Protein AF-A0A3B8W8C4-F1 (afdb_monomer)

Solvent-accessible surface area (backbone atoms only — not comparable to full-atom values): 9264 Å² total; per-residue (Å²): 134,90,84,86,86,85,86,81,68,58,89,47,79,38,74,48,80,47,79,39,60,66,59,77,48,83,46,74,54,40,46,24,24,41,40,31,42,36,38,40,28,38,58,10,40,34,42,37,37,43,88,82,39,47,31,72,34,72,12,53,40,37,37,42,36,23,40,57,19,36,37,38,38,37,41,49,29,36,43,38,28,44,30,37,40,40,40,29,36,57,10,37,38,37,44,27,35,56,60,92,82,49,74,38,49,35,35,42,35,42,29,38,59,10,37,41,37,40,35,43,50,53,76,80,53,20,34,37,40,38,53,51,74,40,97,66,38,45,80,45,77,46,89,62,54,38,77,78,55,87,58,24,30,29,32,88,46,43,84,86,56,70,93,72,20,36,34,35,46,34,38,31,45,53,11,37,43,36,49,39,70,77,85,130

Nearest PDB structures (foldseek):
  4qrk-assembly1_A  TM=5.960E-01  e=3.133E-05  Clostridium sporogenes ATCC 15579
  3b90-assembly1_A  TM=2.389E-01  e=2.163E+00  Dickeya chrysanthemi
  3b4n-assembly2_B  TM=2.633E-01  e=5.522E+00  Dickeya chrysanthemi

Sequence (184 aa):
GKVWKFYLSETKPYSLDLDYGLGNADIDLSGLAVERLKIRTGTADVLLSYSAEPNKVKMDTFFVKVDMGSLQAKHINLANAQVVVAEVGFGNMLLDFSDKTEYPRMVEGSVGAGNLIIRLPSKDVPVLVKLSDSWLCSIDLVRSLKKIGDNTYANAAYSGNQKNAMVFDLDVSMGKITFRERPE

Secondary structure (DSSP, 8-state):
---------TTSEEEEEEEE-SSEEEEE-TT-EEEEEEEEESS-EEEEE--SS--SS-EEEEEEEESSSEEEE-SGGGG-EEEEEEEESSSEEEEE--SSS---SEEEEEESSSEEEEE---TTS-EEEEEEE-TT-EEE--TTSEEEETTEEE-TT--S-GGGSEEEEEEESSSEEEEE----

Radius of gyration: 16.22 Å; Cα contacts (8 Å, |Δi|>4): 526; chains: 1; bounding box: 50×32×46 Å

pLDDT: mean 93.91, std 7.28, range [50.12, 98.81]

Foldseek 3Di:
DDDDDDDDDLPDEDADAEEAEAEEEEAECASHAYQHAAYEYEAYAYEYEHDDHARPYQHAEAEYEYAAHEYEYECCQSPNYQEYEYEYHAHEYEDEVADDDHAHLEYEEEHEAHEYEYEDYPLLAKAKEAEDEDPQEAEADDPQFDDPDDSMTIGPNHPPDSSRHYYYYYYYYNYYYHYHYPDD

Structure (mmCIF, N/CA/C/O backbone):
data_AF-A0A3B8W8C4-F1
#
_entry.id   AF-A0A3B8W8C4-F1
#
loop_
_atom_site.group_PDB
_atom_site.id
_atom_site.type_symbol
_atom_site.label_atom_id
_atom_site.label_alt_id
_atom_site.label_comp_id
_atom_site.label_asym_id
_atom_site.label_entity_id
_atom_site.label_seq_id
_atom_site.pdbx_PDB_ins_code
_atom_site.Cartn_x
_atom_site.Cartn_y
_atom_site.Cartn_z
_atom_site.occupancy
_atom_site.B_iso_or_equiv
_atom_site.auth_seq_id
_atom_site.auth_comp_id
_atom_site.auth_asym_id
_atom_site.auth_atom_id
_atom_site.pdbx_PDB_model_num
ATOM 1 N N . GLY A 1 1 ? 27.691 1.957 -7.311 1.00 64.75 1 GLY A N 1
ATOM 2 C CA . GLY A 1 1 ? 26.920 0.904 -8.009 1.00 64.75 1 GLY A CA 1
ATOM 3 C C . GLY A 1 1 ? 26.606 1.351 -9.424 1.00 64.75 1 GLY A C 1
ATOM 4 O O . GLY A 1 1 ? 26.681 2.545 -9.687 1.00 64.75 1 GLY A O 1
ATOM 5 N N . LYS A 1 2 ? 26.290 0.421 -10.333 1.00 79.56 2 LYS A N 1
ATOM 6 C CA . LYS A 1 2 ? 25.782 0.760 -11.674 1.00 79.56 2 LYS A CA 1
ATOM 7 C C . LYS A 1 2 ? 24.312 1.169 -11.559 1.00 79.56 2 LYS A C 1
ATOM 9 O O . LYS A 1 2 ? 23.559 0.487 -10.872 1.00 79.56 2 LYS A O 1
ATOM 14 N N . VAL A 1 3 ? 23.929 2.260 -12.214 1.00 86.62 3 VAL A N 1
ATOM 15 C CA . VAL A 1 3 ? 22.541 2.740 -12.269 1.00 86.62 3 VAL A CA 1
ATOM 16 C C . VAL A 1 3 ? 21.983 2.414 -13.646 1.00 86.62 3 VAL A C 1
ATOM 18 O O . VAL A 1 3 ? 22.608 2.740 -14.654 1.00 86.62 3 VAL A O 1
ATOM 21 N N . TRP A 1 4 ? 20.814 1.785 -13.677 1.00 87.44 4 TRP A N 1
ATOM 22 C CA . TRP A 1 4 ? 20.076 1.495 -14.901 1.00 87.44 4 TRP A CA 1
ATOM 23 C C . TRP A 1 4 ? 18.843 2.390 -14.954 1.00 87.44 4 TRP A C 1
ATOM 25 O O . TRP A 1 4 ? 18.155 2.541 -13.948 1.00 87.44 4 TRP A O 1
ATOM 35 N N . LYS A 1 5 ? 18.583 2.995 -16.114 1.00 91.88 5 LYS A N 1
ATOM 36 C CA . LYS A 1 5 ? 17.408 3.839 -16.349 1.00 91.88 5 LYS A CA 1
ATOM 37 C C . LYS A 1 5 ? 16.596 3.245 -17.489 1.00 91.88 5 LYS A C 1
ATOM 39 O O . LYS A 1 5 ? 17.150 2.976 -18.553 1.00 91.88 5 LYS A O 1
ATOM 44 N N . PHE A 1 6 ? 15.304 3.067 -17.258 1.00 91.12 6 PHE A N 1
ATOM 45 C CA . PHE A 1 6 ? 14.350 2.569 -18.241 1.00 91.12 6 PHE A CA 1
ATOM 46 C C . PHE A 1 6 ? 13.235 3.598 -18.400 1.00 91.12 6 PHE A C 1
ATOM 48 O O . PHE A 1 6 ? 12.808 4.193 -17.415 1.00 91.12 6 PHE A O 1
ATOM 55 N N . TYR A 1 7 ? 12.778 3.801 -19.634 1.00 92.56 7 TYR A N 1
ATOM 56 C CA . TYR A 1 7 ? 11.698 4.728 -19.961 1.00 92.56 7 TYR A CA 1
ATOM 57 C C . TYR A 1 7 ? 10.627 3.978 -20.742 1.00 92.56 7 TYR A C 1
ATOM 59 O O . TYR A 1 7 ? 10.940 3.238 -21.678 1.00 92.56 7 TYR A O 1
ATOM 67 N N . LEU A 1 8 ? 9.371 4.165 -20.348 1.00 92.44 8 LEU A N 1
ATOM 68 C CA . LEU A 1 8 ? 8.212 3.589 -21.018 1.00 92.44 8 LEU A CA 1
ATOM 69 C C . LEU A 1 8 ? 7.509 4.671 -21.835 1.00 92.44 8 LEU A C 1
ATOM 71 O O . LEU A 1 8 ? 7.511 5.844 -21.477 1.00 92.44 8 LEU A O 1
ATOM 75 N N . SER A 1 9 ? 6.918 4.273 -22.957 1.00 91.00 9 SER A N 1
ATOM 76 C CA . SER A 1 9 ? 6.141 5.188 -23.790 1.00 91.00 9 SER A CA 1
ATOM 77 C C . SER A 1 9 ? 4.775 5.455 -23.162 1.00 91.00 9 SER A C 1
ATOM 79 O O . SER A 1 9 ? 4.077 4.511 -22.811 1.00 91.00 9 SER A O 1
ATOM 81 N N . GLU A 1 10 ? 4.350 6.714 -23.105 1.00 88.81 10 GLU A N 1
ATOM 82 C CA . GLU A 1 10 ? 3.048 7.117 -22.552 1.00 88.81 10 GLU A CA 1
ATOM 83 C C . GLU A 1 10 ? 1.837 6.782 -23.442 1.00 88.81 10 GLU A C 1
ATOM 85 O O . GLU A 1 10 ? 0.695 6.976 -23.035 1.00 88.81 10 GLU A O 1
ATOM 90 N N . THR A 1 11 ? 2.057 6.311 -24.673 1.00 86.56 11 THR A N 1
ATOM 91 C CA . THR A 1 11 ? 0.988 6.118 -25.670 1.00 86.56 11 THR A CA 1
ATOM 92 C C . THR A 1 11 ?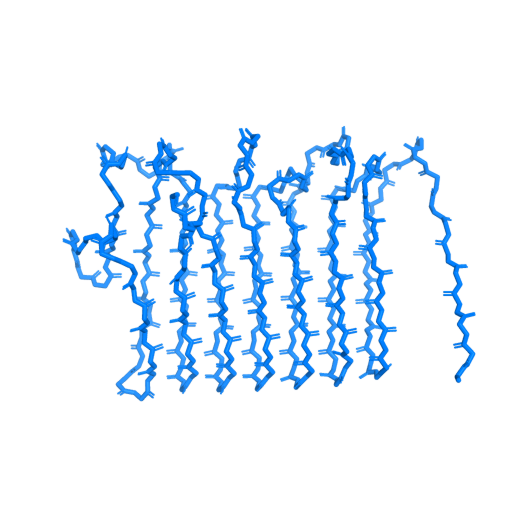 0.450 4.691 -25.730 1.00 86.56 11 THR A C 1
ATOM 94 O O . THR A 1 11 ? -0.414 4.397 -26.557 1.00 86.56 11 THR A O 1
ATOM 97 N N . LYS A 1 12 ? 0.958 3.788 -24.884 1.00 92.62 12 LYS A N 1
ATOM 98 C CA . LYS A 1 12 ? 0.570 2.374 -24.869 1.00 92.62 12 LYS A CA 1
ATOM 99 C C . LYS A 1 12 ? 0.108 1.941 -23.479 1.00 92.62 12 LYS A C 1
ATOM 101 O O . LYS A 1 12 ? 0.719 2.365 -22.500 1.00 92.62 12 LYS A O 1
ATOM 106 N N . PRO A 1 13 ? -0.919 1.078 -23.391 1.00 95.25 13 PRO A N 1
ATOM 107 C CA . PRO A 1 13 ? -1.288 0.447 -22.137 1.00 95.25 13 PRO A CA 1
ATOM 108 C C . PRO A 1 13 ? -0.262 -0.623 -21.730 1.00 95.25 13 PRO A C 1
ATOM 110 O O . PRO A 1 13 ? 0.293 -1.321 -22.584 1.00 95.25 13 PRO A O 1
ATOM 113 N N . TYR A 1 14 ? -0.041 -0.783 -20.424 1.00 97.44 14 TYR A N 1
ATOM 114 C CA . TYR A 1 14 ? 0.878 -1.764 -19.850 1.00 97.44 14 TYR A CA 1
ATOM 115 C C . TYR A 1 14 ? 0.217 -2.646 -18.793 1.00 97.44 14 TYR A C 1
ATOM 117 O O . TYR A 1 14 ? -0.587 -2.202 -17.975 1.00 97.44 14 TYR A O 1
ATOM 125 N N . SER A 1 15 ? 0.662 -3.899 -18.755 1.00 98.06 15 SER A N 1
ATOM 126 C CA . SER A 1 15 ? 0.626 -4.745 -17.563 1.00 98.06 15 SER A CA 1
ATOM 127 C C . SER A 1 15 ? 2.066 -4.954 -17.110 1.00 98.06 15 SER A C 1
ATOM 129 O O . SER A 1 15 ? 2.848 -5.557 -17.844 1.00 98.06 15 SER A O 1
ATOM 131 N N . LEU A 1 16 ? 2.429 -4.411 -15.951 1.00 98.06 16 LEU A N 1
ATOM 132 C CA . LEU A 1 16 ? 3.802 -4.422 -15.446 1.00 98.06 16 LEU A CA 1
ATOM 133 C C . LEU A 1 16 ? 3.964 -5.494 -14.367 1.00 98.06 16 LEU A C 1
ATOM 135 O O . LEU A 1 16 ? 3.166 -5.544 -13.433 1.00 98.06 16 LEU A O 1
ATOM 139 N N . ASP A 1 17 ? 5.011 -6.310 -14.486 1.00 98.19 17 ASP A N 1
ATOM 140 C CA . ASP A 1 17 ? 5.445 -7.269 -13.465 1.00 98.19 17 ASP A CA 1
ATOM 141 C C . ASP A 1 17 ? 6.938 -7.039 -13.182 1.00 98.19 17 ASP A C 1
ATOM 143 O O . ASP A 1 17 ? 7.776 -7.219 -14.068 1.00 98.19 17 ASP A O 1
ATOM 147 N N . LEU A 1 18 ? 7.249 -6.530 -11.988 1.00 97.25 18 LEU A N 1
ATOM 148 C CA . LEU A 1 18 ? 8.567 -6.033 -11.597 1.00 97.25 18 LEU A CA 1
ATOM 149 C C . LEU A 1 18 ? 9.051 -6.750 -10.330 1.00 97.25 18 LEU A C 1
ATOM 151 O O . LEU A 1 18 ? 8.446 -6.625 -9.265 1.00 97.25 18 LEU A O 1
ATOM 155 N N . ASP A 1 19 ? 10.182 -7.445 -10.427 1.00 97.25 19 ASP A N 1
ATOM 156 C CA . ASP A 1 19 ? 10.781 -8.172 -9.306 1.00 97.25 19 ASP A CA 1
ATOM 157 C C . ASP A 1 19 ? 12.146 -7.575 -8.928 1.00 97.25 19 ASP A C 1
ATOM 159 O O . ASP A 1 19 ? 13.097 -7.578 -9.714 1.00 97.25 19 ASP A O 1
ATOM 163 N N . TYR A 1 20 ? 12.254 -7.082 -7.692 1.00 95.19 20 TYR A N 1
ATOM 164 C CA . TYR A 1 20 ? 13.458 -6.458 -7.143 1.00 95.19 20 TYR A CA 1
ATOM 165 C C . TYR A 1 20 ? 14.042 -7.314 -6.017 1.00 95.19 20 TYR A C 1
ATOM 167 O O . TYR A 1 20 ? 13.617 -7.252 -4.867 1.00 95.19 20 TYR A O 1
ATOM 175 N N . GLY A 1 21 ? 15.049 -8.127 -6.341 1.00 93.31 21 GLY A N 1
ATOM 176 C CA . GLY A 1 21 ? 15.681 -9.010 -5.356 1.00 93.31 21 GLY A CA 1
ATOM 177 C C . GLY A 1 21 ? 16.493 -8.259 -4.295 1.00 93.31 21 GLY A C 1
ATOM 178 O O . GLY A 1 21 ? 16.316 -8.503 -3.106 1.00 93.31 21 GLY A O 1
ATOM 179 N N . LEU A 1 22 ? 17.374 -7.351 -4.729 1.00 93.62 22 LEU A N 1
ATOM 180 C CA . LEU A 1 22 ? 18.294 -6.587 -3.880 1.00 93.62 22 LEU A CA 1
ATOM 181 C C . LEU A 1 22 ? 18.618 -5.222 -4.503 1.00 93.62 22 LEU A C 1
ATOM 183 O O . LEU A 1 22 ? 18.592 -5.072 -5.725 1.00 93.62 22 LEU A O 1
ATOM 187 N N . GLY A 1 23 ? 18.999 -4.253 -3.670 1.00 93.00 23 GLY A N 1
ATOM 188 C CA . GLY A 1 23 ? 19.409 -2.916 -4.107 1.00 93.00 23 GLY A CA 1
ATOM 189 C C . GLY A 1 23 ? 18.330 -1.860 -3.887 1.00 93.00 23 GLY A C 1
ATOM 190 O O . GLY A 1 23 ? 17.554 -1.961 -2.946 1.00 93.00 23 GLY A O 1
ATOM 191 N N . ASN A 1 24 ? 18.321 -0.833 -4.739 1.00 95.62 24 ASN A N 1
ATOM 192 C CA . ASN A 1 24 ? 17.386 0.287 -4.653 1.00 95.62 24 ASN A CA 1
ATOM 193 C C . ASN A 1 24 ? 16.692 0.489 -6.001 1.00 95.62 24 ASN A C 1
ATOM 195 O O . ASN A 1 24 ? 17.353 0.399 -7.041 1.00 95.62 24 ASN A O 1
ATOM 199 N N . ALA A 1 25 ? 15.401 0.807 -5.982 1.00 96.38 25 ALA A N 1
ATOM 200 C CA . ALA A 1 25 ? 14.639 1.185 -7.166 1.00 96.38 25 ALA A CA 1
ATOM 201 C C . ALA A 1 25 ? 13.803 2.438 -6.894 1.00 96.38 25 ALA A C 1
ATOM 203 O O . ALA A 1 25 ? 13.160 2.541 -5.853 1.00 96.38 25 ALA A O 1
ATOM 204 N N . ASP A 1 26 ? 13.809 3.362 -7.851 1.00 96.88 26 ASP A N 1
ATOM 205 C CA . ASP A 1 26 ? 12.923 4.523 -7.886 1.00 96.88 26 ASP A CA 1
ATOM 206 C C . ASP A 1 26 ? 12.073 4.415 -9.154 1.00 96.88 26 ASP A C 1
ATOM 208 O O . ASP A 1 26 ? 12.610 4.294 -10.261 1.00 96.88 26 ASP A O 1
ATOM 212 N N . ILE A 1 27 ? 10.760 4.342 -8.971 1.00 96.75 27 ILE A N 1
ATOM 213 C CA . ILE A 1 27 ? 9.776 4.061 -10.008 1.00 96.75 27 ILE A CA 1
ATOM 214 C C . ILE A 1 27 ? 8.773 5.208 -10.010 1.00 96.75 27 ILE A C 1
ATOM 216 O O . ILE A 1 27 ? 8.034 5.408 -9.045 1.00 96.75 27 ILE A O 1
ATOM 220 N N . ASP A 1 28 ? 8.712 5.919 -11.128 1.00 96.25 28 ASP A N 1
ATOM 221 C CA . ASP A 1 28 ? 7.684 6.915 -11.398 1.00 96.25 28 ASP A CA 1
ATOM 222 C C . ASP A 1 28 ? 6.812 6.424 -12.555 1.00 96.25 28 ASP A C 1
ATOM 224 O O . ASP A 1 28 ? 7.309 6.188 -13.659 1.00 96.25 28 ASP A O 1
ATOM 228 N N . LEU A 1 29 ? 5.523 6.216 -12.282 1.00 96.06 29 LEU A N 1
ATOM 229 C CA . LEU A 1 29 ? 4.542 5.760 -13.275 1.00 96.06 29 LEU A CA 1
ATOM 230 C C . LEU A 1 29 ? 3.611 6.887 -13.745 1.00 96.06 29 LEU A C 1
ATOM 232 O O . LEU A 1 29 ? 2.596 6.613 -14.391 1.00 96.06 29 LEU A O 1
ATOM 236 N N . SER A 1 30 ? 3.942 8.142 -13.431 1.00 93.94 30 SER A N 1
ATOM 237 C CA . SER A 1 30 ? 3.148 9.308 -13.821 1.00 93.94 30 SER A CA 1
ATOM 238 C C . SER A 1 30 ? 2.872 9.347 -15.315 1.00 93.94 30 SER A C 1
ATOM 240 O O . SER A 1 30 ? 3.769 9.132 -16.129 1.00 93.94 30 SER A O 1
ATOM 242 N N . GLY A 1 31 ? 1.622 9.633 -15.680 1.00 93.88 31 GLY A N 1
ATOM 243 C CA . GLY A 1 31 ? 1.222 9.819 -17.076 1.00 93.88 31 GLY A CA 1
ATOM 244 C C . GLY A 1 31 ? 1.323 8.562 -17.950 1.00 93.88 31 GLY A C 1
ATOM 245 O O . GLY A 1 31 ? 1.073 8.634 -19.156 1.00 93.88 31 GLY A O 1
ATOM 246 N N . LEU A 1 32 ? 1.659 7.398 -17.390 1.00 96.56 32 LEU A N 1
ATOM 247 C CA . LEU A 1 32 ? 1.574 6.128 -18.106 1.00 96.56 32 LEU A CA 1
ATOM 248 C C . LEU A 1 32 ? 0.129 5.624 -18.129 1.00 96.56 32 LEU A C 1
ATOM 250 O O . LEU A 1 32 ? -0.710 6.061 -17.349 1.00 96.56 32 LEU A O 1
ATOM 254 N N . ALA A 1 33 ? -0.159 4.690 -19.034 1.00 96.62 33 ALA A N 1
ATOM 255 C CA . ALA A 1 33 ? -1.398 3.925 -19.041 1.00 96.62 33 ALA A CA 1
ATOM 256 C C . ALA A 1 33 ? -1.110 2.516 -18.501 1.00 96.62 33 ALA A C 1
ATOM 258 O O . ALA A 1 33 ? -0.727 1.625 -19.248 1.00 96.62 33 ALA A O 1
ATOM 259 N N . VAL A 1 34 ? -1.231 2.296 -17.197 1.00 97.69 34 VAL A N 1
ATOM 260 C CA . VAL A 1 34 ? -0.985 0.999 -16.552 1.00 97.69 34 VAL A CA 1
ATOM 261 C C . VAL A 1 34 ? -2.316 0.377 -16.140 1.00 97.69 34 VAL A C 1
ATOM 263 O O . VAL A 1 34 ? -3.018 0.883 -15.273 1.00 97.69 34 VAL A O 1
ATOM 266 N N . GLU A 1 35 ? -2.666 -0.748 -16.750 1.00 97.75 35 GLU A N 1
ATOM 267 C CA . GLU A 1 35 ? -3.916 -1.466 -16.475 1.00 97.75 35 GLU A CA 1
ATOM 268 C C . GLU A 1 35 ? -3.768 -2.443 -15.304 1.00 97.75 35 GLU A C 1
ATOM 270 O O . GLU A 1 35 ? -4.731 -2.708 -14.587 1.00 97.75 35 GLU A O 1
ATOM 275 N N . ARG A 1 36 ? -2.560 -2.982 -15.098 1.00 98.38 36 ARG A N 1
ATOM 276 C CA . ARG A 1 36 ? -2.204 -3.866 -13.979 1.00 98.38 36 ARG A CA 1
ATOM 277 C C . ARG A 1 36 ? -0.760 -3.629 -13.564 1.00 98.38 36 ARG A C 1
ATOM 279 O O . ARG A 1 36 ? 0.118 -3.540 -14.425 1.00 98.38 36 ARG A O 1
ATOM 286 N N . LEU A 1 37 ? -0.515 -3.591 -12.261 1.00 98.62 37 LEU A N 1
ATOM 287 C CA . LEU A 1 37 ? 0.821 -3.455 -11.694 1.00 98.62 37 LEU A CA 1
ATOM 288 C C . LEU A 1 37 ? 1.078 -4.566 -10.684 1.00 98.62 37 LEU A C 1
ATOM 290 O O . LEU A 1 37 ? 0.265 -4.795 -9.791 1.00 98.62 37 LEU A O 1
ATOM 294 N N . LYS A 1 38 ? 2.236 -5.209 -10.801 1.00 98.75 38 LYS A N 1
ATOM 295 C CA . LYS A 1 38 ? 2.757 -6.143 -9.816 1.00 98.75 38 LYS A CA 1
ATOM 296 C C . LYS A 1 38 ? 4.199 -5.800 -9.484 1.00 98.75 38 LYS A C 1
ATOM 298 O O . LYS A 1 38 ? 5.040 -5.754 -10.376 1.00 98.75 38 LYS A O 1
ATOM 303 N N . ILE A 1 39 ? 4.479 -5.567 -8.206 1.00 98.50 39 ILE A N 1
ATOM 304 C CA . ILE A 1 39 ? 5.840 -5.370 -7.705 1.00 98.50 39 ILE A CA 1
ATOM 305 C C . ILE A 1 39 ? 6.096 -6.339 -6.560 1.00 98.50 39 ILE A C 1
ATOM 307 O O . ILE A 1 39 ? 5.324 -6.388 -5.601 1.00 98.50 39 ILE A O 1
ATOM 311 N N . ARG A 1 40 ? 7.200 -7.082 -6.625 1.00 98.44 40 ARG A N 1
ATOM 312 C CA . ARG A 1 40 ? 7.702 -7.862 -5.489 1.00 98.44 40 ARG A CA 1
ATOM 313 C C . ARG A 1 40 ? 9.112 -7.412 -5.153 1.00 98.44 40 ARG A C 1
ATOM 315 O O . ARG A 1 40 ? 9.949 -7.251 -6.040 1.00 98.44 40 ARG A O 1
ATOM 322 N N . THR A 1 41 ? 9.382 -7.235 -3.869 1.00 97.12 41 THR A N 1
ATOM 323 C CA . THR A 1 41 ? 10.733 -6.994 -3.365 1.00 97.12 41 THR A CA 1
ATOM 324 C C . THR A 1 41 ? 11.143 -8.063 -2.358 1.00 97.12 41 THR A C 1
ATOM 326 O O . THR A 1 41 ? 10.382 -8.409 -1.453 1.00 97.12 41 THR A O 1
ATOM 329 N N . GLY A 1 42 ? 12.364 -8.574 -2.539 1.00 95.31 42 GLY A N 1
ATOM 330 C CA . GLY A 1 42 ? 13.045 -9.435 -1.579 1.00 95.31 42 GLY A CA 1
ATOM 331 C C . GLY A 1 42 ? 13.630 -8.596 -0.446 1.00 95.31 42 GLY A C 1
ATOM 332 O O . GLY A 1 42 ? 12.955 -8.288 0.536 1.00 95.31 42 GLY A O 1
ATOM 333 N N . THR A 1 43 ? 14.894 -8.199 -0.594 1.00 96.69 43 THR A N 1
ATOM 334 C CA . THR A 1 43 ? 15.626 -7.332 0.348 1.00 96.69 43 THR A CA 1
ATOM 335 C C . THR A 1 43 ? 15.837 -5.914 -0.184 1.00 96.69 43 THR A C 1
ATOM 337 O O . THR A 1 43 ? 16.545 -5.129 0.441 1.00 96.69 43 THR A O 1
ATOM 340 N N . ALA A 1 44 ? 15.262 -5.581 -1.343 1.00 97.00 44 ALA A N 1
ATOM 341 C CA . ALA A 1 44 ? 15.438 -4.282 -1.976 1.00 97.00 44 ALA A CA 1
ATOM 342 C C . ALA A 1 44 ? 14.594 -3.184 -1.313 1.00 97.00 44 ALA A C 1
ATOM 344 O O . ALA A 1 44 ? 13.506 -3.442 -0.791 1.00 97.00 44 ALA A O 1
ATOM 345 N N . ASP A 1 45 ? 15.077 -1.950 -1.433 1.00 97.81 45 ASP A N 1
ATOM 346 C CA . ASP A 1 45 ? 14.346 -0.737 -1.085 1.00 97.81 45 ASP A CA 1
ATOM 347 C C . ASP A 1 45 ? 13.733 -0.129 -2.352 1.00 97.81 45 ASP A C 1
ATOM 349 O O . ASP A 1 45 ? 14.435 0.296 -3.273 1.00 97.81 45 ASP A O 1
ATOM 353 N N . VAL A 1 46 ? 12.405 -0.119 -2.422 1.00 98.31 46 VAL A N 1
ATOM 354 C CA . VAL A 1 46 ? 11.646 0.355 -3.583 1.00 98.31 46 VAL A CA 1
ATOM 355 C C . VAL A 1 46 ? 10.856 1.599 -3.205 1.00 98.31 46 VAL A C 1
ATOM 357 O O . VAL A 1 46 ? 10.024 1.576 -2.299 1.00 98.31 46 VAL A O 1
ATOM 360 N N . LEU A 1 47 ? 11.077 2.684 -3.939 1.00 98.19 47 LEU A N 1
ATOM 361 C CA . LEU A 1 47 ? 10.213 3.853 -3.953 1.00 98.19 47 LEU A CA 1
ATOM 362 C C . LEU A 1 47 ? 9.387 3.820 -5.238 1.00 98.19 47 LEU A C 1
ATOM 364 O O . LEU A 1 47 ? 9.933 3.885 -6.332 1.00 98.19 47 LEU A O 1
ATOM 368 N N . LEU A 1 48 ? 8.072 3.720 -5.098 1.00 97.75 48 LEU A N 1
ATOM 369 C CA . LEU A 1 48 ? 7.111 3.900 -6.176 1.00 97.75 48 LEU A CA 1
ATOM 370 C C . LEU A 1 48 ? 6.336 5.191 -5.923 1.00 97.75 48 LEU A C 1
ATOM 372 O O . LEU A 1 48 ? 5.855 5.426 -4.812 1.00 97.75 48 LEU A O 1
ATOM 376 N N . SER A 1 49 ? 6.182 6.021 -6.946 1.00 95.62 49 SER A N 1
ATOM 377 C CA . SER A 1 49 ? 5.414 7.256 -6.844 1.00 95.62 49 SER A CA 1
ATOM 378 C C . SER A 1 49 ? 4.718 7.640 -8.148 1.00 95.62 49 SER A C 1
ATOM 380 O O . SER A 1 49 ? 5.003 7.097 -9.215 1.00 95.62 49 SER A O 1
ATOM 382 N N . TYR A 1 50 ? 3.792 8.586 -8.019 1.00 92.44 50 TYR A N 1
ATOM 383 C CA . TYR A 1 50 ? 3.233 9.376 -9.108 1.00 92.44 50 TYR A CA 1
ATOM 384 C C . TYR A 1 50 ? 3.558 10.840 -8.789 1.00 92.44 50 TYR A C 1
ATOM 386 O O . TYR A 1 50 ? 2.971 11.421 -7.877 1.00 92.44 50 TYR A O 1
ATOM 394 N N . SER A 1 51 ? 4.572 11.395 -9.450 1.00 85.06 51 SER A N 1
ATOM 395 C CA . SER A 1 51 ? 5.144 12.713 -9.164 1.00 85.06 51 SER A CA 1
ATOM 396 C C . SER A 1 51 ? 4.369 13.893 -9.761 1.00 85.06 51 SER A C 1
ATOM 398 O O . SER A 1 51 ? 4.441 14.991 -9.207 1.00 85.06 51 SER A O 1
ATOM 400 N N . ALA A 1 52 ? 3.639 13.696 -10.866 1.00 81.19 52 ALA A N 1
ATOM 401 C CA . ALA A 1 52 ? 3.024 14.801 -11.611 1.00 81.19 52 ALA A CA 1
ATOM 402 C C . ALA A 1 52 ? 1.612 14.503 -12.130 1.00 81.19 52 ALA A C 1
ATOM 404 O O . ALA A 1 52 ? 0.681 15.260 -11.857 1.00 81.19 52 ALA A O 1
ATOM 405 N N . GLU A 1 53 ? 1.445 13.410 -12.875 1.00 90.62 53 GLU A N 1
ATOM 406 C CA . GLU A 1 53 ? 0.204 13.089 -13.587 1.00 90.62 53 GLU A CA 1
ATOM 407 C C . GLU A 1 53 ? -0.375 11.745 -13.133 1.00 90.62 53 GLU A C 1
ATOM 409 O O . GLU A 1 53 ? 0.386 10.805 -12.884 1.00 90.62 53 GLU A O 1
ATOM 414 N N . PRO A 1 54 ? -1.711 11.607 -13.057 1.00 93.38 54 PRO A N 1
ATOM 415 C CA . PRO A 1 54 ? -2.333 10.327 -12.764 1.00 93.38 54 PRO A CA 1
ATOM 416 C C . PRO A 1 54 ? -2.095 9.304 -13.877 1.00 93.38 54 PRO A C 1
ATOM 418 O O . PRO A 1 54 ? -1.796 9.638 -15.025 1.00 93.38 54 PRO A O 1
ATOM 421 N N . ASN A 1 55 ? -2.286 8.035 -13.529 1.00 94.94 55 ASN A N 1
ATOM 422 C CA . ASN A 1 55 ? -2.407 6.949 -14.485 1.00 94.94 55 ASN A CA 1
ATOM 423 C C . ASN A 1 55 ? -3.536 7.256 -15.486 1.00 94.94 55 ASN A C 1
ATOM 425 O O . ASN A 1 55 ? -4.666 7.560 -15.097 1.00 94.94 55 ASN A O 1
ATOM 429 N N . LYS A 1 56 ? -3.237 7.173 -16.785 1.00 94.88 56 LYS A N 1
ATOM 430 C CA . LYS A 1 56 ? -4.140 7.592 -17.874 1.00 94.88 56 LYS A CA 1
ATOM 431 C C . LYS A 1 56 ? -5.309 6.637 -18.108 1.00 94.88 56 LYS A C 1
ATOM 433 O O . LYS A 1 56 ? -6.226 6.960 -18.860 1.00 94.88 56 LYS A O 1
ATOM 438 N N . VAL A 1 57 ? -5.276 5.459 -17.492 1.00 94.50 57 VAL A N 1
ATOM 439 C CA . VAL A 1 57 ? -6.334 4.450 -17.577 1.00 94.50 57 VAL A CA 1
ATOM 440 C C . VAL A 1 57 ? -6.725 3.981 -16.187 1.00 94.50 57 VAL A C 1
ATOM 442 O O . VAL A 1 57 ? -5.966 4.107 -15.230 1.00 94.50 57 VAL A O 1
ATOM 445 N N . LYS A 1 58 ? -7.914 3.397 -16.083 1.00 94.38 58 LYS A N 1
ATOM 446 C CA . LYS A 1 58 ? -8.338 2.723 -14.864 1.00 94.38 58 LYS A CA 1
ATOM 447 C C . LYS A 1 58 ? -7.505 1.456 -14.674 1.00 94.38 58 LYS A C 1
ATOM 449 O O . LYS A 1 58 ? -7.564 0.555 -15.510 1.00 94.38 58 LYS A O 1
ATOM 454 N N . MET A 1 59 ? -6.765 1.376 -13.577 1.00 97.06 59 MET A N 1
ATOM 455 C CA . MET A 1 59 ? -6.022 0.183 -13.195 1.00 97.06 59 MET A CA 1
ATOM 456 C C . MET A 1 59 ? -6.966 -0.806 -12.512 1.00 97.06 59 MET A C 1
ATOM 458 O O . MET A 1 59 ? -7.734 -0.462 -11.614 1.00 97.06 59 MET A O 1
ATOM 462 N N . ASP A 1 60 ? -6.920 -2.055 -12.948 1.00 97.19 60 ASP A N 1
ATOM 463 C CA . ASP A 1 60 ? -7.676 -3.137 -12.335 1.00 97.19 60 ASP A CA 1
ATOM 464 C C . ASP A 1 60 ? -7.100 -3.467 -10.951 1.00 97.19 60 ASP A C 1
ATOM 466 O O . ASP A 1 60 ? -7.751 -3.237 -9.931 1.00 97.19 60 ASP A O 1
ATOM 470 N N . THR A 1 61 ? -5.837 -3.898 -10.923 1.00 97.88 61 THR A N 1
ATOM 471 C CA . THR A 1 61 ? -5.162 -4.349 -9.703 1.00 97.88 61 THR A CA 1
ATOM 472 C C . THR A 1 61 ? -3.777 -3.722 -9.568 1.00 97.88 61 THR A C 1
ATOM 474 O O . THR A 1 61 ? -2.954 -3.792 -10.488 1.00 97.88 61 THR A O 1
ATOM 477 N N . PHE A 1 62 ? -3.515 -3.162 -8.387 1.00 98.50 62 PHE A N 1
ATOM 478 C CA . PHE A 1 62 ? -2.201 -2.726 -7.925 1.00 98.50 62 PHE A CA 1
ATOM 479 C C . PHE A 1 62 ? -1.721 -3.706 -6.853 1.00 98.50 62 PHE A C 1
ATOM 481 O O . PHE A 1 62 ? -2.199 -3.677 -5.721 1.00 98.50 62 PHE A O 1
ATOM 488 N N . PHE A 1 63 ? -0.778 -4.576 -7.194 1.00 98.81 63 PHE A N 1
ATOM 489 C CA . PHE A 1 63 ? -0.212 -5.557 -6.273 1.00 98.81 63 PHE A CA 1
ATOM 490 C C . PHE A 1 63 ? 1.200 -5.155 -5.853 1.00 98.81 63 PHE A C 1
ATOM 492 O O . PHE A 1 63 ? 2.073 -4.944 -6.701 1.00 98.81 63 PHE A O 1
ATOM 499 N N .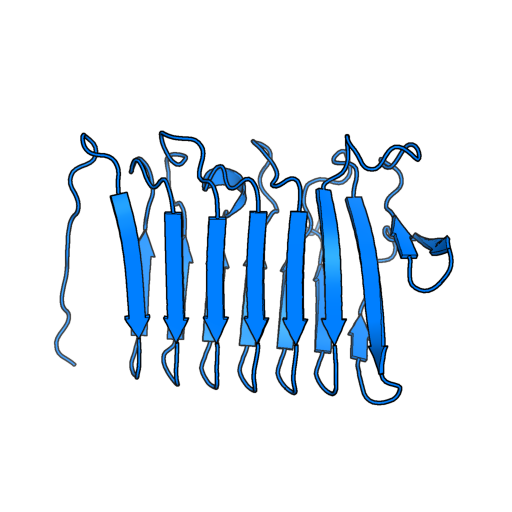 VAL A 1 64 ? 1.449 -5.138 -4.546 1.00 98.69 64 VAL A N 1
ATOM 500 C CA . VAL A 1 64 ? 2.780 -4.940 -3.966 1.00 98.69 64 VAL A CA 1
ATOM 501 C C . VAL A 1 64 ? 3.070 -5.966 -2.883 1.00 98.69 64 VAL A C 1
ATOM 503 O O . VAL A 1 64 ? 2.243 -6.235 -2.016 1.00 98.69 64 VAL A O 1
ATOM 506 N N . LYS A 1 65 ? 4.287 -6.504 -2.908 1.00 98.75 65 LYS A N 1
ATOM 507 C CA . LYS A 1 65 ? 4.785 -7.436 -1.900 1.00 98.75 65 LYS A CA 1
ATOM 508 C C . LYS A 1 65 ? 6.178 -7.056 -1.432 1.00 98.75 65 LYS A C 1
ATOM 510 O O . LYS A 1 65 ? 7.045 -6.778 -2.260 1.00 98.75 65 LYS A O 1
ATOM 515 N N . VAL A 1 66 ? 6.402 -7.126 -0.123 1.00 98.38 66 VAL A N 1
ATOM 516 C CA . VAL A 1 66 ? 7.729 -7.016 0.491 1.00 98.38 66 VAL A CA 1
ATOM 517 C C . VAL A 1 66 ? 8.017 -8.202 1.399 1.00 98.38 66 VAL A C 1
ATOM 519 O O . VAL A 1 66 ? 7.267 -8.468 2.335 1.00 98.38 66 VAL A O 1
ATOM 522 N N . ASP A 1 67 ? 9.126 -8.897 1.148 1.00 97.19 67 ASP A N 1
ATOM 523 C CA . ASP A 1 67 ? 9.567 -9.993 2.009 1.00 97.19 67 ASP A CA 1
ATOM 524 C C . ASP A 1 67 ? 10.378 -9.466 3.197 1.00 97.19 67 ASP A C 1
ATOM 526 O O . ASP A 1 67 ? 9.932 -9.599 4.329 1.00 97.19 67 ASP A O 1
ATOM 530 N N . MET A 1 68 ? 11.533 -8.830 2.981 1.00 96.50 68 MET A N 1
ATOM 531 C CA . MET A 1 68 ? 12.410 -8.332 4.061 1.00 96.50 68 MET A CA 1
ATOM 532 C C . MET A 1 68 ? 12.839 -6.868 3.898 1.00 96.50 68 MET A C 1
ATOM 534 O O . MET A 1 68 ? 13.192 -6.235 4.890 1.00 96.50 68 MET A O 1
ATOM 538 N N . GLY A 1 69 ? 12.840 -6.342 2.670 1.00 96.62 69 GLY A N 1
ATOM 539 C CA . GLY A 1 69 ? 13.261 -4.974 2.356 1.00 96.62 69 GLY A CA 1
ATOM 540 C C . GLY A 1 69 ? 12.229 -3.911 2.735 1.00 96.62 69 GLY A C 1
ATOM 541 O O . GLY A 1 69 ? 11.455 -4.060 3.690 1.00 96.62 69 GLY A O 1
ATOM 542 N N . SER A 1 70 ? 12.193 -2.827 1.962 1.00 98.25 70 SER A N 1
ATOM 543 C CA . SER A 1 70 ? 11.171 -1.796 2.109 1.00 98.25 70 SER A CA 1
ATOM 544 C C . SER A 1 70 ? 10.497 -1.439 0.789 1.00 98.25 70 SER A C 1
ATOM 546 O O . SER A 1 70 ? 11.114 -1.444 -0.274 1.00 98.25 70 SER A O 1
ATOM 548 N N . LEU A 1 71 ? 9.205 -1.123 0.854 1.00 98.69 71 LEU A N 1
ATOM 549 C CA . LEU A 1 71 ? 8.455 -0.581 -0.273 1.00 98.69 71 LEU A CA 1
ATOM 550 C C . LEU A 1 71 ? 7.651 0.634 0.182 1.00 98.69 71 LEU A C 1
ATOM 552 O O . LEU A 1 71 ? 6.788 0.540 1.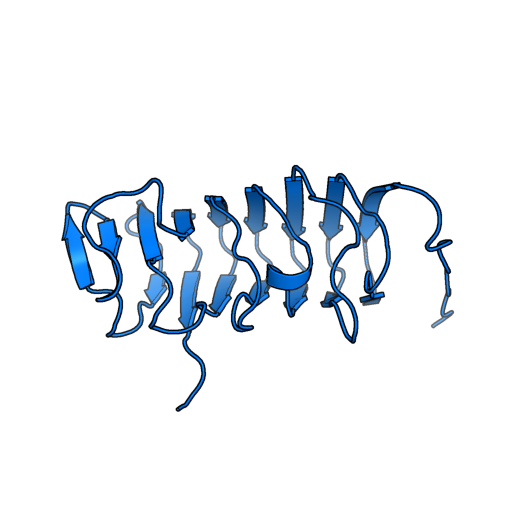052 1.00 98.69 71 LEU A O 1
ATOM 556 N N . GLN A 1 72 ? 7.918 1.786 -0.419 1.00 98.50 72 GLN A N 1
ATOM 557 C CA . GLN A 1 72 ? 7.131 2.997 -0.223 1.00 98.50 72 GLN A CA 1
ATOM 558 C C . GLN A 1 72 ? 6.366 3.294 -1.503 1.00 98.50 72 GLN A C 1
ATOM 560 O O . GLN A 1 72 ? 6.972 3.666 -2.501 1.00 98.50 72 GLN A O 1
ATOM 565 N N . ALA A 1 73 ? 5.045 3.163 -1.465 1.00 97.62 73 ALA A N 1
ATOM 566 C CA . ALA A 1 73 ? 4.166 3.570 -2.547 1.00 97.62 73 ALA A CA 1
ATOM 567 C C . ALA A 1 73 ? 3.502 4.898 -2.167 1.00 97.62 73 ALA A C 1
ATOM 569 O O . ALA A 1 73 ? 2.681 4.962 -1.246 1.00 97.62 73 ALA A O 1
ATOM 570 N N . LYS A 1 74 ? 3.904 5.975 -2.844 1.00 95.75 74 LYS A N 1
ATOM 571 C CA . LYS A 1 74 ? 3.429 7.339 -2.597 1.00 95.75 74 LYS A CA 1
ATOM 572 C C . LYS A 1 74 ? 2.416 7.771 -3.650 1.00 95.75 74 LYS A C 1
ATOM 574 O O . LYS A 1 74 ? 2.538 7.376 -4.807 1.00 95.75 74 LYS A O 1
ATOM 579 N N . HIS A 1 75 ? 1.465 8.617 -3.253 1.00 93.00 75 HIS A N 1
ATOM 580 C CA . HIS A 1 75 ? 0.459 9.194 -4.154 1.00 93.00 75 HIS A CA 1
ATOM 581 C C . HIS A 1 75 ? -0.364 8.127 -4.892 1.00 93.00 75 HIS A C 1
ATOM 583 O O . HIS A 1 75 ? -0.688 8.262 -6.068 1.00 93.00 75 HIS A O 1
ATOM 589 N N . ILE A 1 76 ? -0.681 7.009 -4.230 1.00 93.06 76 ILE A N 1
ATOM 590 C CA . ILE A 1 76 ? -1.239 5.824 -4.911 1.00 93.06 76 ILE A CA 1
ATOM 591 C C . ILE A 1 76 ? -2.693 6.005 -5.352 1.00 93.06 76 ILE A C 1
ATOM 593 O O . ILE A 1 76 ? -3.173 5.266 -6.204 1.00 93.06 76 ILE A O 1
ATOM 597 N N . ASN A 1 77 ? -3.382 7.023 -4.840 1.00 89.62 77 ASN A N 1
ATOM 598 C CA . ASN A 1 77 ? -4.659 7.494 -5.379 1.00 89.62 77 ASN A CA 1
ATOM 599 C C . ASN A 1 77 ? -4.530 7.956 -6.853 1.00 89.62 77 ASN A C 1
ATOM 601 O O . ASN A 1 77 ? -5.494 7.891 -7.610 1.00 89.62 77 ASN A O 1
ATOM 605 N N . LEU A 1 78 ? -3.336 8.371 -7.300 1.00 93.62 78 LEU A N 1
ATOM 606 C CA . LEU A 1 78 ? -3.066 8.713 -8.701 1.00 93.62 78 LEU A CA 1
ATOM 607 C C . LEU A 1 78 ? -2.892 7.475 -9.593 1.00 93.62 78 LEU A C 1
ATOM 609 O O . LEU A 1 78 ? -2.916 7.608 -10.813 1.00 93.62 78 LEU A O 1
ATOM 613 N N . ALA A 1 79 ? -2.788 6.269 -9.025 1.00 94.56 79 ALA A N 1
ATOM 614 C CA . ALA A 1 79 ? -2.721 5.032 -9.802 1.00 94.56 79 ALA A CA 1
ATOM 615 C C . ALA A 1 79 ? -4.057 4.653 -10.465 1.00 94.56 79 ALA A C 1
ATOM 617 O O . ALA A 1 79 ? -4.071 3.788 -11.341 1.00 94.56 79 ALA A O 1
ATOM 618 N N . ASN A 1 80 ? -5.174 5.261 -10.043 1.00 93.44 80 ASN A N 1
ATOM 619 C CA . ASN A 1 80 ? -6.529 4.918 -10.491 1.00 93.44 80 ASN A CA 1
ATOM 620 C C . ASN A 1 80 ? -6.832 3.408 -10.366 1.00 93.44 80 ASN A C 1
ATOM 622 O O . ASN A 1 80 ? -7.399 2.783 -11.263 1.00 93.44 80 ASN A O 1
ATOM 626 N N . ALA A 1 81 ? -6.376 2.791 -9.271 1.00 95.44 81 ALA A N 1
ATOM 627 C CA . ALA A 1 81 ? -6.557 1.366 -9.018 1.00 95.44 81 ALA A CA 1
ATOM 628 C C . ALA A 1 81 ? -7.939 1.076 -8.430 1.00 95.44 81 ALA A C 1
ATOM 630 O O . ALA A 1 81 ? -8.400 1.774 -7.529 1.00 95.44 81 ALA A O 1
ATOM 631 N N . GLN A 1 82 ? -8.598 0.014 -8.895 1.00 95.38 82 GLN A N 1
ATOM 632 C CA . GLN A 1 82 ? -9.838 -0.454 -8.272 1.00 95.38 82 GLN A CA 1
ATOM 633 C C . GLN A 1 82 ? -9.574 -1.206 -6.973 1.00 95.38 82 GLN A C 1
ATOM 635 O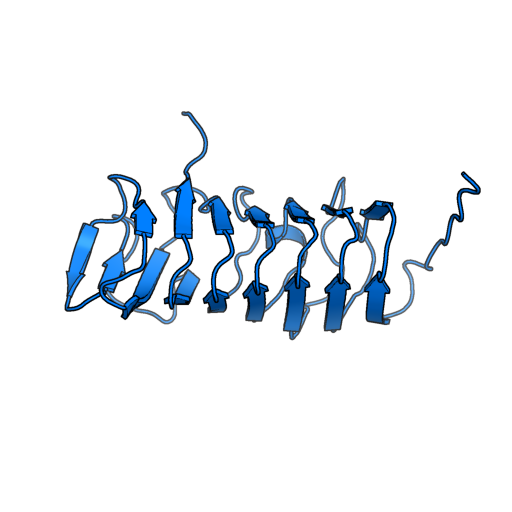 O . GLN A 1 82 ? -10.305 -1.005 -5.997 1.00 95.38 82 GLN A O 1
ATOM 640 N N . VAL A 1 83 ? -8.554 -2.064 -7.003 1.00 97.44 83 VAL A N 1
ATOM 641 C CA . VAL A 1 83 ? -8.120 -2.907 -5.893 1.00 97.44 83 VAL A CA 1
ATOM 642 C C . VAL A 1 83 ? -6.624 -2.717 -5.683 1.00 97.44 83 VAL A C 1
ATOM 644 O O . VAL A 1 83 ? -5.836 -2.759 -6.633 1.00 97.44 83 VAL A O 1
ATOM 647 N N . VAL A 1 84 ? -6.237 -2.518 -4.428 1.00 98.50 84 VAL A N 1
ATOM 648 C CA . VAL A 1 84 ? -4.841 -2.558 -3.991 1.00 98.50 84 VAL A CA 1
ATOM 649 C C . VAL A 1 84 ? -4.650 -3.805 -3.139 1.00 98.50 84 VAL A C 1
ATOM 651 O O . VAL A 1 84 ? -5.401 -4.005 -2.192 1.00 98.50 84 VAL A O 1
ATOM 654 N N . VAL A 1 85 ? -3.650 -4.619 -3.463 1.00 98.81 85 VAL A N 1
ATOM 655 C CA . VAL A 1 85 ? -3.274 -5.811 -2.693 1.00 98.81 85 VAL A CA 1
ATOM 656 C C . VAL A 1 85 ? -1.868 -5.614 -2.144 1.00 98.81 85 VAL A C 1
ATOM 658 O O . VAL A 1 85 ? -0.931 -5.353 -2.905 1.00 98.81 85 VAL A O 1
ATOM 661 N N . ALA A 1 86 ? -1.726 -5.726 -0.827 1.00 98.69 86 ALA A N 1
ATOM 662 C CA . ALA A 1 86 ? -0.493 -5.455 -0.104 1.00 98.69 86 ALA A CA 1
ATOM 663 C C . ALA A 1 86 ? -0.077 -6.642 0.773 1.00 98.69 86 ALA A C 1
ATOM 665 O O . ALA A 1 86 ? -0.735 -6.969 1.757 1.00 98.69 86 ALA A O 1
ATOM 666 N N . GLU A 1 87 ? 1.058 -7.257 0.450 1.00 98.81 87 GLU A N 1
ATOM 667 C CA . GLU A 1 87 ? 1.627 -8.362 1.225 1.00 98.81 87 GLU A CA 1
ATOM 668 C C . GLU A 1 87 ? 2.932 -7.940 1.905 1.00 98.81 87 GLU A C 1
ATOM 670 O O . GLU A 1 87 ? 3.892 -7.524 1.251 1.00 98.81 87 GLU A O 1
ATOM 675 N N . VAL A 1 88 ? 2.994 -8.083 3.227 1.00 98.69 88 VAL A N 1
ATOM 676 C CA . VAL A 1 88 ? 4.183 -7.773 4.027 1.00 98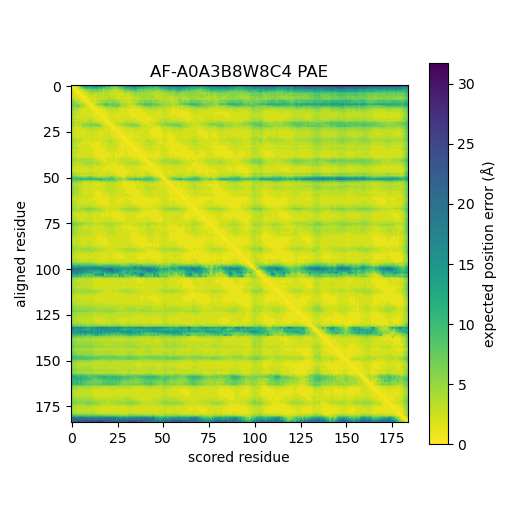.69 88 VAL A CA 1
ATOM 677 C C . VAL A 1 88 ? 4.610 -9.021 4.789 1.00 98.69 88 VAL A C 1
ATOM 679 O O . VAL A 1 88 ? 3.903 -9.480 5.680 1.00 98.69 88 VAL A O 1
ATOM 682 N N . GLY A 1 89 ? 5.782 -9.562 4.463 1.00 98.19 89 GLY A N 1
ATOM 683 C CA . GLY A 1 89 ? 6.411 -10.661 5.193 1.00 98.19 89 GLY A CA 1
ATOM 684 C C . GLY A 1 89 ? 7.017 -10.179 6.511 1.00 98.19 89 GLY A C 1
ATOM 685 O O . GLY A 1 89 ? 6.329 -10.076 7.521 1.00 98.19 89 GLY A O 1
ATOM 686 N N . PHE A 1 90 ? 8.312 -9.878 6.489 1.00 97.69 90 PHE A N 1
ATOM 687 C CA . PHE A 1 90 ? 9.137 -9.374 7.597 1.00 97.69 90 PHE A CA 1
ATOM 688 C C . PHE A 1 90 ? 9.615 -7.926 7.386 1.00 97.69 90 PHE A C 1
ATOM 690 O O . PHE A 1 90 ? 10.168 -7.321 8.301 1.00 97.69 90 PHE A O 1
ATOM 697 N N . GLY A 1 91 ? 9.440 -7.384 6.178 1.00 97.56 91 GLY A N 1
ATOM 698 C CA . GLY A 1 91 ? 9.896 -6.051 5.796 1.00 97.56 91 GLY A CA 1
ATOM 699 C C . GLY A 1 91 ? 8.950 -4.921 6.200 1.00 97.56 91 GLY A C 1
ATOM 700 O O . GLY A 1 91 ? 8.114 -5.047 7.097 1.00 97.56 91 GLY A O 1
ATOM 701 N N . ASN A 1 92 ? 9.089 -3.789 5.512 1.00 98.62 92 ASN A N 1
ATOM 702 C CA . ASN A 1 92 ? 8.322 -2.577 5.794 1.00 98.62 92 ASN A CA 1
A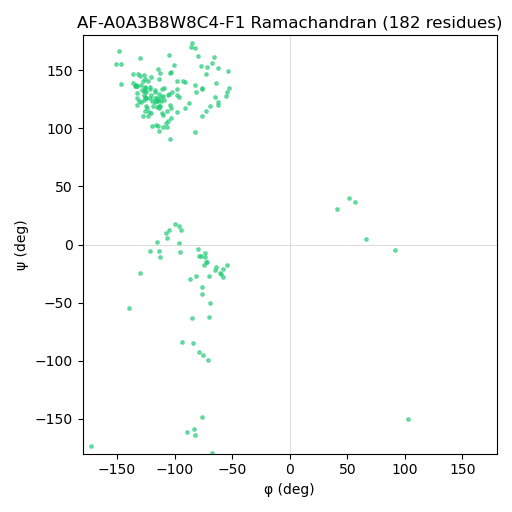TOM 703 C C . ASN A 1 92 ? 7.608 -2.073 4.542 1.00 98.62 92 ASN A C 1
ATOM 705 O O . ASN A 1 92 ? 8.213 -1.964 3.477 1.00 98.62 92 ASN A O 1
ATOM 709 N N . MET A 1 93 ? 6.343 -1.691 4.681 1.00 98.75 93 MET A N 1
ATOM 710 C CA . MET A 1 93 ? 5.568 -1.098 3.599 1.00 98.75 93 MET A CA 1
ATOM 711 C C . MET A 1 93 ? 4.898 0.200 4.040 1.00 98.75 93 MET A C 1
ATOM 713 O O . MET A 1 93 ? 4.325 0.279 5.126 1.00 98.75 93 MET A O 1
ATOM 717 N N . LEU A 1 94 ? 4.946 1.215 3.178 1.00 98.62 94 LEU A N 1
ATOM 718 C CA . LEU A 1 94 ? 4.146 2.432 3.287 1.00 98.62 94 LEU A CA 1
ATOM 719 C C . LEU A 1 94 ? 3.217 2.525 2.078 1.00 98.62 94 LEU A C 1
ATOM 721 O O . LEU A 1 94 ? 3.694 2.532 0.945 1.00 98.62 94 LEU A O 1
ATOM 725 N N . LEU A 1 95 ? 1.922 2.682 2.336 1.00 97.88 95 LEU A N 1
ATOM 726 C CA . LEU A 1 95 ? 0.912 3.021 1.337 1.00 97.88 95 LEU A CA 1
ATOM 727 C C . LEU A 1 95 ? 0.365 4.417 1.637 1.00 97.88 95 LEU A C 1
ATOM 729 O O . LEU A 1 95 ? -0.178 4.653 2.720 1.00 97.88 95 LEU A O 1
ATOM 733 N N . ASP A 1 96 ? 0.531 5.350 0.700 1.00 95.94 96 ASP A N 1
ATOM 734 C CA . ASP A 1 96 ? 0.091 6.736 0.861 1.00 95.94 96 ASP A CA 1
ATOM 735 C C . ASP A 1 96 ? -1.104 7.088 -0.032 1.00 95.94 96 ASP A C 1
ATOM 737 O O . ASP A 1 96 ? -0.932 7.366 -1.220 1.00 95.94 96 ASP A O 1
ATOM 741 N N . PHE A 1 97 ? -2.300 7.113 0.564 1.00 94.38 97 PHE A N 1
ATOM 742 C CA . PHE A 1 97 ? -3.566 7.466 -0.090 1.00 94.38 97 PHE A CA 1
ATOM 743 C C . PHE A 1 97 ? -3.961 8.938 0.114 1.00 94.38 97 PHE A C 1
ATOM 745 O O . PHE A 1 97 ? -5.127 9.291 -0.048 1.00 94.38 97 PHE A O 1
ATOM 752 N N . SER A 1 98 ? -3.037 9.800 0.545 1.00 89.50 98 SER A N 1
ATOM 753 C CA . SER A 1 98 ? -3.406 11.095 1.125 1.00 89.50 98 SER A CA 1
ATOM 754 C C . SER A 1 98 ? -3.762 12.221 0.141 1.00 89.50 98 SER A C 1
ATOM 756 O O . SER A 1 98 ? -4.154 13.295 0.610 1.00 89.50 98 SER A O 1
ATOM 758 N N . ASP A 1 99 ? -3.670 12.046 -1.187 1.00 82.50 99 ASP A N 1
ATOM 759 C CA . ASP A 1 99 ? -4.123 13.095 -2.123 1.00 82.50 99 ASP A CA 1
ATOM 760 C C . ASP A 1 99 ? -5.625 13.015 -2.442 1.00 82.50 99 ASP A C 1
ATOM 762 O O . ASP A 1 99 ? -6.322 12.092 -2.035 1.00 82.50 99 ASP A O 1
ATOM 766 N N . LYS A 1 100 ? -6.152 14.048 -3.116 1.00 70.75 100 LYS A N 1
ATOM 767 C CA . LYS A 1 100 ? -7.588 14.395 -3.17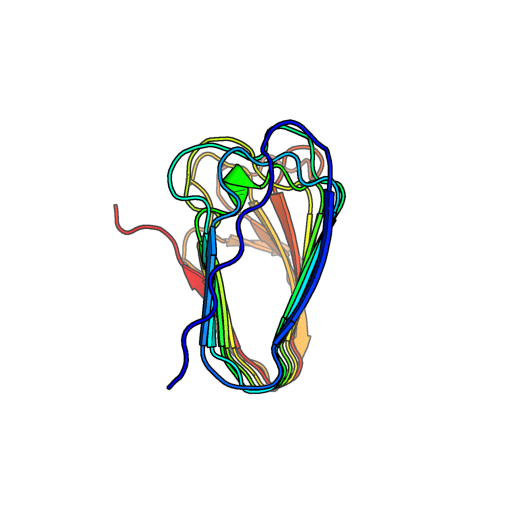0 1.00 70.75 100 LYS A CA 1
ATOM 768 C C . LYS A 1 100 ? -8.348 13.943 -4.431 1.00 70.75 100 LYS A C 1
ATOM 770 O O . LYS A 1 100 ? -9.392 14.517 -4.723 1.00 70.75 100 LYS A O 1
ATOM 775 N N . THR A 1 101 ? -7.825 13.001 -5.218 1.00 68.88 101 THR A N 1
ATOM 776 C CA . THR A 1 101 ? -8.363 12.715 -6.564 1.00 68.88 101 THR A CA 1
ATOM 777 C C . THR A 1 101 ? -9.405 11.596 -6.580 1.00 68.88 101 THR A C 1
ATOM 779 O O . THR A 1 101 ? -10.603 11.856 -6.541 1.00 68.88 101 THR A O 1
ATOM 782 N N . GLU A 1 102 ? -8.947 10.350 -6.642 1.00 73.19 102 GLU A N 1
ATOM 783 C CA . GLU A 1 102 ? -9.746 9.138 -6.786 1.00 73.19 102 GLU A CA 1
ATOM 784 C C . GLU A 1 102 ? -9.199 8.091 -5.821 1.00 73.19 102 GLU A C 1
ATOM 786 O O . GLU A 1 102 ? -7.989 7.957 -5.662 1.00 73.19 102 GLU A O 1
ATOM 791 N N . TYR A 1 103 ? -10.082 7.348 -5.162 1.00 74.44 103 TYR A N 1
ATOM 792 C CA . TYR A 1 103 ? -9.682 6.368 -4.156 1.00 74.44 103 TYR A CA 1
ATOM 793 C C . TYR A 1 103 ? -10.014 4.961 -4.632 1.00 74.44 103 TYR A C 1
ATOM 795 O O . TYR A 1 103 ? -11.067 4.766 -5.253 1.00 74.44 103 TYR A O 1
ATOM 803 N N . PRO A 1 104 ? -9.158 3.966 -4.338 1.00 79.19 104 PRO A N 1
ATOM 804 C CA . PRO A 1 104 ? -9.521 2.589 -4.606 1.00 79.19 104 PRO A CA 1
ATOM 805 C C . PRO A 1 104 ? -10.745 2.219 -3.776 1.00 79.19 104 PRO A C 1
ATOM 807 O O . PRO A 1 104 ? -10.983 2.746 -2.687 1.00 79.19 104 PRO A O 1
ATOM 810 N N . ARG A 1 105 ? -11.525 1.274 -4.294 1.00 86.75 105 ARG A N 1
ATOM 811 C CA . ARG A 1 105 ? -12.693 0.774 -3.563 1.00 86.75 105 ARG A CA 1
ATOM 812 C C . ARG A 1 105 ? -12.275 -0.174 -2.450 1.00 86.75 105 ARG A C 1
ATOM 814 O O . ARG A 1 105 ? -12.893 -0.175 -1.391 1.00 86.75 105 ARG A O 1
ATOM 821 N N . MET A 1 106 ? -11.241 -0.969 -2.711 1.00 96.50 106 MET A N 1
ATOM 822 C CA . MET A 1 106 ? -10.770 -2.007 -1.810 1.00 96.50 106 MET A CA 1
ATOM 823 C C . MET A 1 106 ? -9.250 -1.963 -1.678 1.00 96.50 106 MET A C 1
ATOM 825 O O . MET A 1 106 ? -8.529 -1.847 -2.672 1.00 96.50 106 MET A O 1
ATOM 829 N N . VAL A 1 107 ? -8.784 -2.093 -0.443 1.00 98.00 107 VAL A N 1
ATOM 830 C CA . VAL A 1 107 ? -7.393 -2.344 -0.088 1.00 98.00 107 VAL A CA 1
ATOM 831 C C . VAL A 1 107 ? -7.359 -3.621 0.737 1.00 98.00 107 VAL A C 1
ATOM 833 O O . VAL A 1 107 ? -7.836 -3.637 1.869 1.00 98.00 107 VAL A O 1
ATOM 836 N N . GLU A 1 108 ? -6.798 -4.674 0.162 1.00 98.62 108 GLU A N 1
ATOM 837 C CA . GLU A 1 108 ? -6.583 -5.959 0.818 1.00 98.62 108 GLU A CA 1
ATOM 838 C C . GLU A 1 108 ? -5.140 -6.014 1.314 1.00 98.62 108 GLU A C 1
ATOM 840 O O . GLU A 1 108 ? -4.200 -5.734 0.564 1.00 98.62 108 GLU A O 1
ATOM 845 N N . GLY A 1 109 ? -4.953 -6.338 2.589 1.00 98.25 109 GLY A N 1
ATOM 846 C CA . GLY A 1 109 ? -3.637 -6.357 3.213 1.00 98.25 109 GLY A CA 1
ATOM 847 C C . GLY A 1 109 ? -3.410 -7.615 4.029 1.00 98.25 109 GLY A C 1
ATOM 848 O O . GLY A 1 109 ? -4.280 -8.022 4.786 1.00 98.25 109 GLY A O 1
ATOM 849 N N . SER A 1 110 ? -2.220 -8.194 3.920 1.00 98.50 110 SER A N 1
ATOM 850 C CA . SER A 1 110 ? -1.771 -9.285 4.785 1.00 98.50 110 SER A CA 1
ATOM 851 C C . SER A 1 110 ? -0.396 -8.954 5.345 1.00 98.50 110 SER A C 1
ATOM 853 O O . SER A 1 110 ? 0.558 -8.741 4.591 1.00 98.50 110 SER A O 1
ATOM 855 N N . VAL A 1 111 ? -0.280 -8.937 6.671 1.00 98.50 111 VAL A N 1
ATOM 856 C CA . VAL A 1 111 ? 0.960 -8.616 7.382 1.00 98.50 111 VAL A CA 1
ATOM 857 C C . VAL A 1 111 ? 1.377 -9.792 8.259 1.00 98.50 111 VAL A C 1
ATOM 859 O O . VAL A 1 111 ? 0.732 -10.112 9.253 1.00 98.50 111 VAL A O 1
ATOM 862 N N . GLY A 1 112 ? 2.499 -10.416 7.903 1.00 97.38 112 GLY A N 1
ATOM 863 C CA . GLY A 1 112 ? 3.130 -11.492 8.658 1.00 97.38 112 GLY A CA 1
ATOM 864 C C . GLY A 1 112 ? 3.749 -10.980 9.956 1.00 97.38 112 GLY A C 1
ATOM 865 O O . GLY A 1 112 ? 3.055 -10.801 10.951 1.00 97.38 112 GLY A O 1
ATOM 866 N N . ALA A 1 113 ? 5.061 -10.756 9.955 1.00 97.19 113 ALA A N 1
ATOM 867 C CA . ALA A 1 113 ? 5.829 -10.242 11.096 1.00 97.19 113 ALA A CA 1
ATOM 868 C C . ALA A 1 113 ? 6.446 -8.851 10.838 1.00 97.19 113 ALA A C 1
ATOM 870 O O . ALA A 1 113 ? 7.181 -8.333 11.675 1.00 97.19 113 ALA A O 1
ATOM 871 N N . GLY A 1 114 ? 6.180 -8.263 9.671 1.00 97.88 114 GLY A N 1
ATOM 872 C CA . GLY A 1 114 ? 6.672 -6.951 9.271 1.00 97.88 114 GLY A CA 1
ATOM 873 C C . GLY A 1 114 ? 5.756 -5.802 9.687 1.00 97.88 114 GLY A C 1
ATOM 874 O O . GLY A 1 114 ? 4.890 -5.933 10.555 1.00 97.88 114 GLY A O 1
ATOM 875 N N . ASN A 1 115 ? 5.946 -4.654 9.037 1.00 98.56 115 ASN A N 1
ATOM 876 C CA . ASN A 1 115 ? 5.211 -3.429 9.339 1.00 98.56 115 ASN A CA 1
ATOM 877 C C . ASN A 1 115 ? 4.513 -2.873 8.098 1.00 98.56 115 ASN A C 1
ATOM 879 O O . ASN A 1 115 ? 5.146 -2.662 7.063 1.00 98.56 115 ASN A O 1
ATOM 883 N N . LEU A 1 116 ? 3.233 -2.545 8.238 1.00 98.75 116 LEU A N 1
ATOM 884 C CA . LEU A 1 116 ? 2.457 -1.805 7.251 1.00 98.75 116 LEU A CA 1
ATOM 885 C C . LEU A 1 116 ? 2.049 -0.449 7.832 1.00 98.75 116 LEU A C 1
ATOM 887 O O . LEU A 1 116 ? 1.414 -0.362 8.882 1.00 98.75 116 LEU A O 1
ATOM 891 N N . ILE A 1 117 ? 2.403 0.625 7.136 1.00 98.69 117 ILE A N 1
ATOM 892 C CA . ILE A 1 117 ? 1.948 1.980 7.436 1.00 98.69 117 ILE A CA 1
ATOM 893 C C . ILE A 1 117 ? 0.983 2.406 6.337 1.00 98.69 117 ILE A C 1
ATOM 895 O O . ILE A 1 117 ? 1.338 2.425 5.160 1.00 98.69 117 ILE A O 1
ATOM 899 N N . ILE A 1 118 ? -0.221 2.802 6.731 1.00 98.25 118 ILE A N 1
ATOM 900 C CA . ILE A 1 118 ? -1.249 3.329 5.837 1.00 98.25 118 ILE A CA 1
ATOM 901 C C . ILE A 1 118 ? -1.446 4.801 6.173 1.00 98.25 118 ILE A C 1
ATOM 903 O O . ILE A 1 118 ? -1.825 5.146 7.295 1.00 98.25 118 ILE A O 1
ATOM 907 N N . ARG A 1 119 ? -1.204 5.686 5.206 1.00 97.12 119 ARG A N 1
ATOM 908 C CA . ARG A 1 119 ? -1.642 7.082 5.306 1.00 97.12 119 ARG A CA 1
ATOM 909 C C . ARG A 1 119 ? -3.021 7.198 4.686 1.00 97.12 119 ARG A C 1
ATOM 911 O O . ARG A 1 119 ? -3.198 6.914 3.502 1.00 97.12 119 ARG A O 1
ATOM 918 N N . LEU A 1 120 ? -3.978 7.574 5.520 1.00 95.81 120 LEU A N 1
ATOM 919 C CA . LEU A 1 120 ? -5.381 7.688 5.165 1.00 95.81 120 LEU A CA 1
ATOM 920 C C . LEU A 1 120 ? -5.619 8.840 4.175 1.00 95.81 120 LEU A C 1
ATOM 922 O O . LEU A 1 120 ? -4.833 9.795 4.131 1.00 95.81 120 LEU A O 1
ATOM 926 N N . PRO A 1 121 ? -6.711 8.759 3.396 1.00 94.12 121 PRO A N 1
ATOM 927 C CA . PRO A 1 121 ? -7.162 9.863 2.561 1.00 94.12 121 PRO A CA 1
ATOM 928 C C . PRO A 1 121 ? -7.667 11.050 3.403 1.00 94.12 121 PRO A C 1
ATOM 930 O O . PRO A 1 121 ? -7.656 11.014 4.635 1.00 94.12 121 PRO A O 1
ATOM 933 N N . SER A 1 122 ? -8.126 12.119 2.738 1.00 91.94 122 SER A N 1
ATOM 934 C CA . SER A 1 122 ? -8.768 13.257 3.419 1.00 91.94 122 SER A CA 1
ATOM 935 C C . SER A 1 122 ? -9.924 12.794 4.314 1.00 91.94 122 SER A C 1
ATOM 937 O O . SER A 1 122 ? -10.633 11.846 3.979 1.00 91.94 122 SER A O 1
ATOM 939 N N . LYS A 1 123 ? -10.180 13.516 5.411 1.00 92.25 123 LYS A N 1
ATOM 940 C CA . LYS A 1 123 ? -11.255 13.205 6.371 1.00 92.25 123 LYS A CA 1
ATOM 941 C C . LYS A 1 123 ? -12.664 13.155 5.767 1.00 92.25 123 LYS A C 1
ATOM 943 O O . LYS A 1 123 ? -13.540 12.524 6.347 1.00 92.25 123 LYS A O 1
ATOM 948 N N . ASP A 1 124 ? -12.861 13.790 4.613 1.00 91.69 124 ASP A N 1
ATOM 949 C CA . ASP A 1 124 ? -14.133 13.826 3.879 1.00 91.69 124 ASP A CA 1
ATOM 950 C C . ASP A 1 124 ? -14.399 12.543 3.073 1.00 91.69 124 ASP A C 1
ATOM 952 O O . ASP A 1 124 ? -15.494 12.346 2.551 1.00 91.69 124 ASP A O 1
ATOM 956 N N . VAL A 1 125 ? -13.401 11.665 2.956 1.00 93.31 125 VAL A N 1
ATOM 957 C CA . VAL A 1 125 ? -13.504 10.399 2.228 1.00 93.31 125 VAL A CA 1
ATOM 958 C C . VAL A 1 125 ? -14.028 9.335 3.180 1.00 93.31 125 VAL A C 1
ATOM 9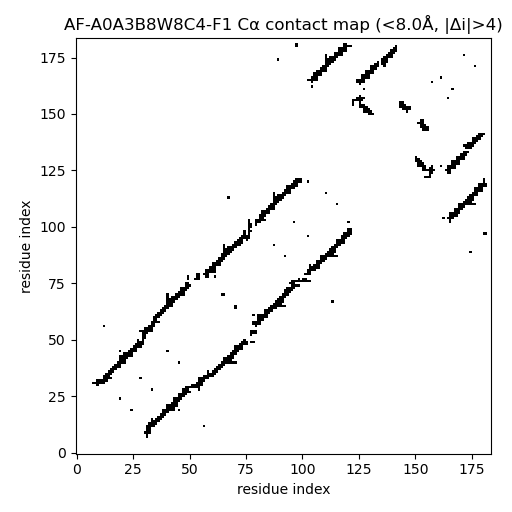60 O O . VAL A 1 125 ? -13.386 9.085 4.201 1.00 93.31 125 VAL A O 1
ATOM 963 N N . PRO A 1 126 ? -15.161 8.678 2.885 1.00 95.44 126 PRO A N 1
ATOM 964 C CA . PRO A 1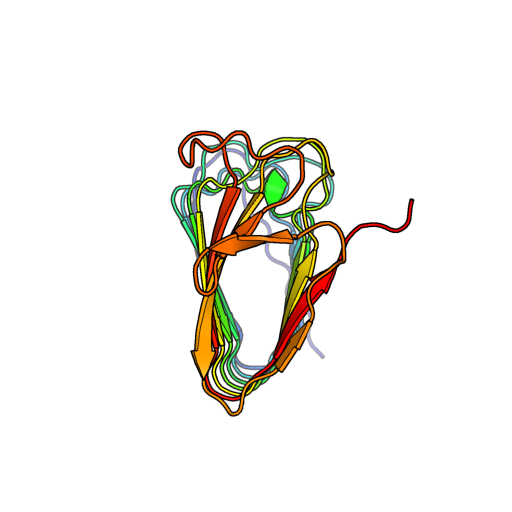 126 ? -15.671 7.610 3.733 1.00 95.44 126 PRO A CA 1
ATOM 965 C C . PRO A 1 126 ? -14.673 6.449 3.798 1.00 95.44 126 PRO A C 1
ATOM 967 O O . PRO A 1 126 ? -14.343 5.848 2.775 1.00 95.44 126 PRO A O 1
ATOM 970 N N . VAL A 1 127 ? -14.202 6.125 5.001 1.00 96.94 127 VAL A N 1
ATOM 971 C CA . VAL A 1 127 ? -13.261 5.024 5.245 1.00 96.94 127 VAL A CA 1
ATOM 972 C C . VAL A 1 127 ? -13.919 3.985 6.136 1.00 96.94 127 VAL A C 1
ATOM 974 O O . VAL A 1 127 ? -14.487 4.319 7.178 1.00 96.94 127 VAL A O 1
ATOM 977 N N . LEU A 1 128 ? -13.785 2.723 5.737 1.00 98.00 128 LEU A N 1
ATOM 978 C CA . LEU A 1 128 ? -14.151 1.565 6.537 1.00 98.00 128 LEU A CA 1
ATOM 979 C C . LEU A 1 128 ? -12.943 0.637 6.652 1.00 98.00 128 LEU A C 1
ATOM 981 O O . LEU A 1 128 ? -12.393 0.217 5.643 1.00 98.00 128 LEU A O 1
ATOM 985 N N . VAL A 1 129 ? -12.561 0.286 7.872 1.00 98.38 129 VAL A N 1
ATOM 986 C CA . VAL A 1 129 ? -11.463 -0.637 8.163 1.00 98.38 129 VAL A CA 1
ATOM 987 C C . VAL A 1 129 ? -12.032 -1.873 8.843 1.00 98.38 129 VAL A C 1
ATOM 989 O O . VAL A 1 129 ? -12.724 -1.755 9.854 1.00 98.38 129 VAL A O 1
ATOM 992 N N . LYS A 1 130 ? -11.728 -3.045 8.296 1.00 98.06 130 LYS A N 1
ATOM 993 C CA . LYS A 1 130 ? -11.985 -4.360 8.878 1.00 98.06 130 LYS A CA 1
ATOM 994 C C . LYS A 1 130 ? -10.639 -5.001 9.185 1.00 98.06 130 LYS A C 1
ATOM 996 O O . LYS A 1 130 ? -9.753 -4.998 8.333 1.00 98.06 130 LYS A O 1
ATOM 1001 N N . LEU A 1 131 ? -10.485 -5.493 10.407 1.00 97.25 131 LEU A N 1
ATOM 1002 C CA . LEU A 1 131 ? -9.252 -6.116 10.871 1.00 97.25 131 LEU A CA 1
ATOM 1003 C C . LEU A 1 131 ? -9.503 -7.583 11.219 1.00 97.25 131 LEU A C 1
ATOM 1005 O O . LEU A 1 131 ? -10.421 -7.910 11.969 1.00 97.25 131 LEU A O 1
ATOM 1009 N N . SER A 1 132 ? -8.648 -8.455 10.707 1.00 94.69 132 SER A N 1
ATOM 1010 C CA . SER A 1 132 ? -8.486 -9.818 11.201 1.00 94.69 132 SER A CA 1
ATOM 1011 C C . SER A 1 132 ? -7.165 -9.859 11.953 1.00 94.69 132 SER A C 1
ATOM 1013 O O . SER A 1 132 ? -6.096 -9.843 11.349 1.00 94.69 132 SER A O 1
ATOM 1015 N N . ASP A 1 133 ? -7.232 -9.803 13.280 1.00 84.94 133 ASP A N 1
ATOM 1016 C CA . ASP A 1 133 ? -6.064 -9.672 14.136 1.00 84.94 133 ASP A CA 1
ATOM 1017 C C . ASP A 1 133 ? -5.819 -10.919 14.989 1.00 84.94 133 ASP A C 1
ATOM 1019 O O . ASP A 1 133 ? -6.732 -11.629 15.413 1.00 84.94 133 ASP A O 1
ATOM 1023 N N . SER A 1 134 ? -4.541 -11.193 15.249 1.00 79.25 134 SER A N 1
ATOM 1024 C CA . SER A 1 134 ? -4.127 -12.168 16.252 1.00 79.25 134 SER A CA 1
ATOM 1025 C C . SER A 1 134 ? -3.710 -11.462 17.545 1.00 79.25 134 SER A C 1
ATOM 1027 O O . SER A 1 134 ? -3.234 -10.329 17.532 1.00 79.25 134 SER A O 1
ATOM 1029 N N . TRP A 1 135 ? -3.815 -12.156 18.678 1.00 79.50 135 TRP A N 1
ATOM 1030 C CA . TRP A 1 135 ? -3.401 -11.654 19.997 1.00 79.50 135 TRP A CA 1
ATOM 1031 C C . TRP A 1 135 ? -1.945 -11.151 20.089 1.00 79.50 135 TRP A C 1
ATOM 1033 O O . TRP A 1 135 ? -1.615 -10.444 21.039 1.00 79.50 135 TRP A O 1
ATOM 1043 N N . LEU A 1 136 ? -1.073 -11.517 19.140 1.00 82.62 136 LEU A N 1
ATOM 1044 C CA . LEU A 1 136 ? 0.341 -11.121 19.111 1.00 82.62 136 LEU A CA 1
ATOM 1045 C C . LEU A 1 136 ? 0.623 -9.889 18.244 1.00 82.62 136 LEU A C 1
ATOM 1047 O O . LEU A 1 136 ? 1.764 -9.427 18.219 1.00 82.62 136 LEU A O 1
ATOM 1051 N N . CYS A 1 137 ? -0.364 -9.373 17.511 1.00 92.88 137 CYS A N 1
ATOM 1052 C CA . CYS A 1 137 ? -0.151 -8.239 16.620 1.00 92.88 137 CYS A CA 1
ATOM 1053 C C . CYS A 1 137 ? -0.188 -6.888 17.351 1.00 92.88 137 CYS A C 1
ATOM 1055 O O . CYS A 1 137 ? -0.614 -6.768 18.502 1.00 92.88 137 CYS A O 1
ATOM 1057 N N . SER A 1 138 ? 0.225 -5.838 16.640 1.00 95.62 138 SER A N 1
ATOM 1058 C CA . SER A 1 138 ? 0.039 -4.454 17.070 1.00 95.62 138 SER A CA 1
ATOM 1059 C C . SER A 1 138 ? -0.764 -3.670 16.036 1.00 95.62 138 SER A C 1
ATOM 1061 O O . SER A 1 138 ? -0.393 -3.583 14.867 1.00 95.62 138 SER A O 1
ATOM 1063 N N . ILE A 1 139 ? -1.847 -3.044 16.485 1.00 97.12 139 ILE A N 1
ATOM 1064 C CA . ILE A 1 139 ? -2.664 -2.142 15.677 1.00 97.12 139 ILE A CA 1
ATOM 1065 C C . ILE A 1 139 ? -2.609 -0.749 16.304 1.00 97.12 139 ILE A C 1
ATOM 1067 O O . ILE A 1 139 ? -2.966 -0.571 17.468 1.00 97.12 139 ILE A O 1
ATOM 1071 N N . ASP A 1 140 ? -2.173 0.241 15.528 1.00 97.44 140 ASP A N 1
ATOM 1072 C CA . ASP A 1 140 ? -2.142 1.650 15.926 1.00 97.44 140 ASP A CA 1
ATOM 1073 C C . ASP A 1 140 ? -3.127 2.447 15.061 1.00 97.44 140 ASP A C 1
ATOM 1075 O O . ASP A 1 140 ? -2.879 2.708 13.879 1.00 97.44 140 ASP A O 1
ATOM 1079 N N . LEU A 1 141 ? -4.287 2.762 15.642 1.00 96.69 141 LEU A N 1
ATOM 1080 C CA . LEU A 1 141 ? -5.383 3.478 14.991 1.00 96.69 141 LEU A CA 1
ATOM 1081 C C . LEU A 1 141 ? -5.353 4.963 15.352 1.00 96.69 141 LEU A C 1
ATOM 1083 O O . LEU A 1 141 ? -5.178 5.349 16.508 1.00 96.69 141 LEU A O 1
ATOM 1087 N N . VAL A 1 142 ? -5.645 5.807 14.365 1.00 97.06 142 VAL A N 1
ATOM 1088 C CA . VAL A 1 142 ? -5.910 7.230 14.597 1.00 97.06 142 VAL A CA 1
ATOM 1089 C C . VAL A 1 142 ? -7.266 7.437 15.275 1.00 97.06 142 VAL A C 1
ATOM 1091 O O . VAL A 1 142 ? -8.204 6.665 15.086 1.00 97.06 142 VAL A O 1
ATOM 1094 N N . ARG A 1 143 ? -7.402 8.533 16.033 1.00 96.06 143 ARG A N 1
ATOM 1095 C CA . ARG A 1 143 ? -8.622 8.851 16.805 1.00 96.06 143 ARG A CA 1
ATOM 1096 C C . ARG A 1 143 ? -9.882 9.017 15.950 1.00 96.06 143 ARG A C 1
ATOM 1098 O O . ARG A 1 143 ? -10.989 8.888 16.471 1.00 96.06 143 ARG A O 1
ATOM 1105 N N . SER A 1 144 ? -9.725 9.358 14.673 1.00 96.25 144 SER A N 1
ATOM 1106 C CA . SER A 1 144 ? -10.835 9.521 13.735 1.00 96.25 144 SER A CA 1
ATOM 1107 C C . SER A 1 144 ? -11.498 8.192 13.368 1.00 96.25 144 SER A C 1
ATOM 1109 O O . SER A 1 144 ? -12.697 8.190 13.090 1.00 96.25 144 SER A O 1
ATOM 1111 N N . LEU A 1 145 ? -10.764 7.072 13.420 1.00 97.81 145 LEU A N 1
ATOM 1112 C CA . LEU A 1 145 ? -11.281 5.727 13.181 1.00 97.81 145 LEU A CA 1
ATOM 1113 C C . LEU A 1 145 ? -11.934 5.191 14.454 1.00 97.81 145 LEU A C 1
ATOM 1115 O O . LEU A 1 145 ? -11.286 4.658 15.355 1.00 97.81 145 LEU A O 1
ATOM 1119 N N . LYS A 1 146 ? -13.255 5.336 14.532 1.00 97.69 146 LYS A N 1
ATOM 1120 C CA . LYS A 1 146 ? -14.053 4.878 15.670 1.00 97.69 146 LYS A CA 1
ATOM 1121 C C . LYS A 1 146 ? -14.533 3.458 15.436 1.00 97.69 146 LYS A C 1
ATOM 1123 O O . LYS A 1 146 ? -14.958 3.124 14.334 1.00 97.69 146 LYS A O 1
ATOM 1128 N N . LYS A 1 147 ? -14.513 2.636 16.486 1.00 97.38 147 LYS A N 1
ATOM 1129 C CA . LYS A 1 147 ? -15.083 1.286 16.444 1.00 97.38 147 LYS A CA 1
ATOM 1130 C C . LYS A 1 147 ? -16.598 1.379 16.234 1.00 97.38 147 LYS A C 1
ATOM 1132 O O . LYS A 1 147 ? -17.276 2.068 16.992 1.00 97.38 147 LYS A O 1
ATOM 1137 N N . ILE A 1 148 ? -17.106 0.685 15.220 1.00 97.00 148 ILE A N 1
ATOM 1138 C CA . ILE A 1 148 ? -18.540 0.616 14.885 1.00 97.00 148 ILE A CA 1
ATOM 1139 C C . ILE A 1 148 ? -19.088 -0.820 14.901 1.00 97.00 148 ILE A C 1
ATOM 1141 O O . ILE A 1 148 ? -20.289 -1.018 14.747 1.00 97.00 148 ILE A O 1
ATOM 1145 N N . GLY A 1 149 ? -18.220 -1.816 15.087 1.00 94.88 149 GLY A N 1
ATOM 1146 C CA . GLY A 1 149 ? -18.566 -3.232 15.175 1.00 94.88 149 GLY A CA 1
ATOM 1147 C C . GLY A 1 149 ? -17.355 -4.071 15.576 1.00 94.88 149 GLY A C 1
ATOM 1148 O O . GLY A 1 149 ? -16.292 -3.526 15.892 1.00 94.88 149 GLY A O 1
ATOM 1149 N N . ASP A 1 150 ? -17.504 -5.392 15.559 1.00 94.12 150 ASP A N 1
ATOM 1150 C CA . ASP A 1 150 ? -16.402 -6.312 15.848 1.00 94.12 150 ASP A CA 1
ATOM 1151 C C . ASP A 1 150 ? -15.293 -6.150 14.814 1.00 94.12 150 ASP A C 1
ATOM 1153 O O . ASP A 1 150 ? -15.541 -6.189 13.608 1.00 94.12 150 ASP A O 1
ATOM 1157 N N . ASN A 1 151 ? -14.093 -5.843 15.314 1.00 95.31 151 ASN A N 1
ATOM 1158 C CA . ASN A 1 151 ? -12.900 -5.484 14.546 1.00 95.31 151 ASN A CA 1
ATOM 1159 C C . ASN A 1 151 ? -13.152 -4.553 13.344 1.00 95.31 151 ASN A C 1
ATOM 1161 O O . ASN A 1 151 ? -12.443 -4.596 12.341 1.00 95.31 151 ASN A O 1
ATOM 1165 N N . THR A 1 152 ? -14.169 -3.694 13.450 1.00 97.38 152 THR A N 1
ATOM 1166 C CA . THR A 1 152 ? -14.619 -2.826 12.365 1.00 97.38 152 THR A CA 1
ATOM 1167 C C . THR A 1 152 ? -14.628 -1.380 12.836 1.00 97.38 152 THR A C 1
ATOM 1169 O O . THR A 1 152 ? -15.248 -1.040 13.851 1.00 97.38 152 THR A O 1
ATOM 1172 N N . TYR A 1 153 ? -13.965 -0.517 12.073 1.00 98.25 153 TYR A N 1
ATOM 1173 C CA . TYR A 1 153 ? -13.732 0.883 12.401 1.00 98.25 153 TYR A CA 1
ATOM 1174 C C . TYR A 1 153 ? -14.076 1.768 11.213 1.00 98.25 153 TYR A C 1
ATOM 1176 O O . TYR A 1 153 ? -13.882 1.378 10.065 1.00 98.25 153 TYR A O 1
ATOM 1184 N N . ALA A 1 154 ? -14.564 2.973 11.471 1.00 98.25 154 ALA A N 1
ATOM 1185 C CA . ALA A 1 154 ? -14.884 3.917 10.414 1.00 98.25 154 ALA A CA 1
ATOM 1186 C C . ALA A 1 154 ? -14.630 5.357 10.850 1.00 98.25 154 ALA A C 1
ATOM 1188 O O . ALA A 1 154 ? -14.650 5.672 12.044 1.00 98.25 154 ALA A O 1
ATOM 1189 N N . ASN A 1 155 ? -14.399 6.232 9.875 1.00 97.25 155 ASN A N 1
ATOM 1190 C CA . ASN A 1 155 ? -14.329 7.668 10.124 1.00 97.25 155 ASN A CA 1
ATOM 1191 C C . ASN A 1 155 ? -15.724 8.318 10.101 1.00 97.25 155 ASN A C 1
ATOM 1193 O O . ASN A 1 155 ? -16.726 7.689 9.764 1.00 97.25 155 ASN A O 1
ATOM 1197 N N . ALA A 1 156 ? -15.795 9.603 10.457 1.00 96.88 156 ALA A N 1
ATOM 1198 C CA . ALA A 1 156 ? -17.057 10.343 10.516 1.00 96.88 156 ALA A CA 1
ATOM 1199 C C . ALA A 1 156 ? -17.746 10.524 9.147 1.00 96.88 156 ALA A C 1
ATOM 1201 O O . ALA A 1 156 ? -18.956 10.731 9.109 1.00 96.88 156 ALA A O 1
ATOM 1202 N N . ALA A 1 157 ? -17.002 10.437 8.038 1.00 95.88 157 ALA A N 1
ATOM 1203 C CA . ALA A 1 157 ? -17.559 10.518 6.688 1.00 95.88 157 ALA A CA 1
ATOM 1204 C C . ALA A 1 157 ? -18.311 9.240 6.271 1.00 95.88 157 ALA A C 1
ATOM 1206 O O . ALA A 1 157 ? -19.109 9.265 5.333 1.00 95.88 157 ALA A O 1
ATOM 1207 N N . TYR A 1 158 ? -18.093 8.115 6.959 1.00 96.88 158 TYR A N 1
ATOM 1208 C CA . TYR A 1 158 ? -18.784 6.866 6.666 1.00 96.88 158 TYR A CA 1
ATOM 1209 C C . TYR A 1 158 ? -20.255 6.897 7.097 1.00 96.88 158 TYR A C 1
ATOM 1211 O O . TYR A 1 158 ? -20.585 6.922 8.280 1.00 96.88 158 TYR A O 1
ATOM 1219 N N . SER A 1 159 ? -21.153 6.824 6.113 1.00 93.06 159 SER A N 1
ATOM 1220 C CA . SER A 1 159 ? -22.609 6.884 6.297 1.00 93.06 159 SER A CA 1
ATOM 1221 C C . SER A 1 159 ? -23.296 5.515 6.416 1.00 93.06 159 SER A C 1
ATOM 1223 O O . SER A 1 159 ? -24.518 5.427 6.322 1.00 93.06 159 SER A O 1
ATOM 1225 N N . GLY A 1 160 ? -22.536 4.428 6.598 1.00 90.31 160 GLY A N 1
ATOM 1226 C CA . GLY A 1 160 ? -23.083 3.071 6.738 1.00 90.31 160 GLY A CA 1
ATOM 1227 C C . GLY A 1 160 ? -23.209 2.273 5.434 1.00 90.31 160 GLY A C 1
ATOM 1228 O O . GLY A 1 160 ? -23.534 1.088 5.483 1.00 90.31 160 GLY A O 1
ATOM 1229 N N . ASN A 1 161 ? -22.917 2.871 4.273 1.00 89.69 161 ASN A N 1
ATOM 1230 C CA . ASN A 1 161 ? -22.929 2.179 2.981 1.00 89.69 161 ASN A CA 1
ATOM 1231 C C . ASN A 1 161 ? -21.505 1.907 2.466 1.00 89.69 161 ASN A C 1
ATOM 1233 O O . ASN A 1 161 ? -20.845 2.806 1.945 1.00 89.69 161 ASN A O 1
ATOM 1237 N N . GLN A 1 162 ? -21.067 0.645 2.534 1.00 86.50 162 GLN A N 1
ATOM 1238 C CA . GLN A 1 162 ? -19.731 0.216 2.087 1.00 86.50 162 GLN A CA 1
ATOM 1239 C C . GLN A 1 162 ? -19.449 0.522 0.612 1.00 86.50 162 GLN A C 1
ATOM 1241 O O . GLN A 1 162 ? -18.301 0.752 0.255 1.00 86.50 162 GLN A O 1
ATOM 1246 N N . LYS A 1 163 ? -20.475 0.577 -0.252 1.00 86.62 163 LYS A N 1
ATOM 1247 C CA . LYS A 1 163 ? -20.287 0.843 -1.692 1.00 86.62 163 LYS A CA 1
ATOM 1248 C C . LYS A 1 163 ? -19.712 2.231 -1.984 1.00 86.62 163 LYS A C 1
ATOM 1250 O O . LYS A 1 163 ? -19.184 2.436 -3.071 1.00 86.62 163 LYS A O 1
ATOM 1255 N N . ASN A 1 164 ? -19.825 3.152 -1.027 1.00 87.69 164 ASN A N 1
ATOM 1256 C CA . ASN A 1 164 ? -19.356 4.531 -1.144 1.00 87.69 164 ASN A CA 1
ATOM 1257 C C . ASN A 1 164 ? -18.098 4.789 -0.301 1.00 87.69 164 ASN A C 1
ATOM 1259 O O . ASN A 1 164 ? -17.728 5.944 -0.109 1.00 87.69 164 ASN A O 1
ATOM 1263 N N . ALA A 1 165 ? -17.483 3.737 0.243 1.00 93.62 165 ALA A N 1
ATOM 1264 C CA . ALA A 1 165 ? -16.321 3.840 1.105 1.00 93.62 165 ALA A CA 1
ATOM 1265 C C . ALA A 1 165 ? -15.088 3.219 0.460 1.00 93.62 165 ALA A C 1
ATOM 1267 O O . ALA A 1 165 ? -15.179 2.253 -0.297 1.00 93.62 165 ALA A O 1
ATOM 1268 N N . MET A 1 166 ? -13.934 3.761 0.826 1.00 95.38 166 MET A N 1
ATOM 1269 C CA . MET A 1 166 ? -12.666 3.070 0.687 1.00 95.38 166 MET A CA 1
ATOM 1270 C C . MET A 1 166 ? -12.586 2.029 1.806 1.00 95.38 166 MET A C 1
ATOM 1272 O O . MET A 1 166 ? -12.530 2.378 2.991 1.00 95.38 166 MET A O 1
ATOM 1276 N N . VAL A 1 167 ? -12.655 0.754 1.426 1.00 97.50 167 VAL A N 1
ATOM 1277 C CA . VAL A 1 167 ? -12.646 -0.368 2.366 1.00 97.50 167 VAL A CA 1
ATOM 1278 C C . VAL A 1 167 ? -11.227 -0.903 2.498 1.00 97.50 167 VAL A C 1
ATOM 1280 O O . VAL A 1 167 ? -10.596 -1.240 1.502 1.00 97.50 167 VAL A O 1
ATOM 1283 N N . PHE A 1 168 ? -10.742 -0.994 3.729 1.00 98.31 168 PHE A N 1
ATOM 1284 C CA . PHE A 1 168 ? -9.521 -1.703 4.082 1.00 98.31 168 PHE A CA 1
ATOM 1285 C C . PHE A 1 168 ? -9.913 -3.024 4.733 1.00 98.31 168 PHE A C 1
ATOM 1287 O O . PHE A 1 168 ? -10.600 -3.013 5.754 1.00 98.31 168 PHE A O 1
ATOM 1294 N N . ASP A 1 169 ? -9.489 -4.134 4.147 1.00 98.31 169 ASP A N 1
ATOM 1295 C CA . ASP A 1 169 ? -9.649 -5.478 4.695 1.00 98.31 169 ASP A CA 1
ATOM 1296 C C . ASP A 1 169 ? -8.256 -6.039 4.975 1.00 98.31 169 ASP A C 1
ATOM 1298 O O . ASP A 1 169 ? -7.497 -6.335 4.049 1.00 98.31 169 ASP A O 1
ATOM 1302 N N . LEU A 1 170 ? -7.862 -6.036 6.250 1.00 98.56 170 LEU A N 1
ATOM 1303 C CA . LEU A 1 170 ? -6.472 -6.247 6.643 1.00 98.56 170 LEU A CA 1
ATOM 1304 C C . LEU A 1 170 ? -6.347 -7.397 7.639 1.00 98.56 170 LEU A C 1
ATOM 1306 O O . LEU A 1 170 ? -6.946 -7.365 8.714 1.00 98.56 170 LEU A O 1
ATOM 1310 N N . ASP A 1 171 ? -5.495 -8.358 7.308 1.00 97.88 171 ASP A N 1
ATOM 1311 C CA . ASP A 1 171 ? -5.034 -9.418 8.197 1.00 97.88 171 ASP A CA 1
ATOM 1312 C C . ASP A 1 171 ? -3.665 -9.052 8.780 1.00 97.88 171 ASP A C 1
ATOM 1314 O O . ASP A 1 171 ? -2.754 -8.616 8.062 1.00 97.88 171 ASP A O 1
ATOM 1318 N N . VAL A 1 172 ? -3.509 -9.232 10.092 1.00 97.06 172 VAL A N 1
ATOM 1319 C CA . VAL A 1 172 ? -2.200 -9.189 10.737 1.00 97.06 172 VAL A CA 1
ATOM 1320 C C . VAL A 1 172 ? -1.992 -10.366 11.685 1.00 97.06 172 VAL A C 1
ATOM 1322 O O . VAL A 1 172 ? -2.730 -10.592 12.646 1.00 97.06 172 VAL A O 1
ATOM 1325 N N . SER A 1 173 ? -0.886 -11.072 11.459 1.00 95.56 173 SER A N 1
ATOM 1326 C CA . SER A 1 173 ? -0.441 -12.175 12.303 1.00 95.56 173 SER A CA 1
ATOM 1327 C C . SER A 1 173 ? 0.364 -11.664 13.505 1.00 95.56 173 SER A C 1
ATOM 1329 O O . SER A 1 173 ? -0.192 -11.462 14.579 1.00 95.56 173 SER A O 1
ATOM 1331 N N . MET A 1 174 ? 1.668 -11.426 13.356 1.00 96.31 174 MET A N 1
ATOM 1332 C CA . MET A 1 174 ? 2.568 -10.974 14.437 1.00 96.31 174 MET A CA 1
ATOM 1333 C C . MET A 1 174 ? 3.113 -9.558 14.217 1.00 96.31 174 MET A C 1
ATOM 1335 O O . MET A 1 174 ? 3.849 -9.034 15.049 1.00 96.31 174 MET A O 1
ATOM 1339 N N . GLY A 1 175 ? 2.818 -8.969 13.062 1.00 97.06 175 GLY A N 1
ATOM 1340 C CA . GLY A 1 175 ? 3.350 -7.687 12.646 1.00 97.06 175 GLY A CA 1
ATOM 1341 C C . GLY A 1 175 ? 2.595 -6.503 13.231 1.00 97.06 175 GLY A C 1
ATOM 1342 O O . GLY A 1 175 ? 1.805 -6.611 14.177 1.00 97.06 175 GLY A O 1
ATOM 1343 N N . LYS A 1 176 ? 2.840 -5.345 12.621 1.00 98.19 176 LYS A N 1
ATOM 1344 C CA . LYS A 1 176 ? 2.208 -4.088 13.005 1.00 98.19 176 LYS A CA 1
ATOM 1345 C C . LYS A 1 176 ? 1.519 -3.413 11.831 1.00 98.19 176 LYS A C 1
ATOM 1347 O O . LYS A 1 176 ? 2.124 -3.233 10.776 1.00 98.19 176 LYS A O 1
ATOM 1352 N N . ILE A 1 177 ? 0.300 -2.934 12.062 1.00 98.56 177 ILE A N 1
ATOM 1353 C CA . ILE A 1 177 ? -0.382 -1.998 11.164 1.00 98.56 177 ILE A CA 1
ATOM 1354 C C . ILE A 1 177 ? -0.507 -0.651 11.869 1.00 98.56 177 ILE A C 1
ATOM 1356 O O . ILE A 1 177 ? -0.996 -0.562 12.993 1.00 98.56 177 ILE A O 1
ATOM 1360 N N . THR A 1 178 ? -0.042 0.410 11.212 1.00 98.62 178 THR A N 1
ATOM 1361 C CA . THR A 1 178 ? -0.153 1.788 11.706 1.00 98.62 178 THR A CA 1
ATOM 1362 C C . THR A 1 178 ? -0.942 2.632 10.725 1.00 98.62 178 THR A C 1
ATOM 1364 O O . THR A 1 178 ? -0.536 2.789 9.573 1.00 98.62 178 THR A O 1
ATOM 1367 N N . PHE A 1 179 ? -2.015 3.246 11.199 1.00 98.19 179 PHE A N 1
ATOM 1368 C CA . PHE A 1 179 ? -2.745 4.258 10.451 1.00 98.19 179 PHE A CA 1
ATOM 1369 C C . PHE A 1 179 ? -2.213 5.645 10.795 1.00 98.19 179 PHE A C 1
ATOM 1371 O O . PHE A 1 179 ? -1.881 5.939 11.943 1.00 98.19 179 PHE A O 1
ATOM 1378 N N . ARG A 1 180 ? -2.114 6.513 9.791 1.00 96.69 180 ARG A N 1
ATOM 1379 C CA . ARG A 1 180 ? -1.701 7.909 9.953 1.00 96.69 180 ARG A CA 1
ATOM 1380 C C . ARG A 1 180 ? -2.594 8.821 9.132 1.00 96.69 180 ARG A C 1
ATOM 1382 O O . ARG A 1 180 ? -3.004 8.467 8.033 1.00 96.69 180 ARG A O 1
ATOM 1389 N N . GLU A 1 181 ? -2.823 10.017 9.642 1.00 92.19 181 GLU A N 1
ATOM 1390 C CA . GLU A 1 181 ? -3.427 11.120 8.897 1.00 92.19 181 GLU A CA 1
ATOM 1391 C C . GLU A 1 181 ? -2.337 12.132 8.527 1.00 92.19 181 GLU A C 1
ATOM 1393 O O . GLU A 1 181 ? -1.237 12.110 9.095 1.00 92.19 181 GLU A O 1
ATOM 1398 N N . ARG A 1 182 ? -2.615 13.025 7.569 1.00 76.81 182 ARG A N 1
ATOM 1399 C CA . ARG A 1 182 ? -1.770 14.214 7.415 1.00 76.81 182 ARG A CA 1
ATOM 1400 C C . ARG A 1 182 ? -1.905 15.069 8.683 1.00 76.81 182 ARG A C 1
ATOM 1402 O O . ARG A 1 182 ? -3.024 15.206 9.175 1.00 76.81 182 ARG A O 1
ATOM 1409 N N . PRO A 1 183 ? -0.807 15.644 9.205 1.00 59.66 183 PRO A N 1
ATOM 1410 C CA . PRO A 1 183 ? -0.919 16.752 10.145 1.00 59.66 183 PRO A CA 1
ATOM 1411 C C . PRO A 1 183 ? -1.779 17.848 9.501 1.00 59.66 183 PRO A C 1
ATOM 1413 O O . PRO A 1 183 ? -1.564 18.154 8.324 1.00 59.66 183 PRO A O 1
ATOM 1416 N N . GLU A 1 184 ? -2.768 18.361 10.236 1.00 50.12 184 GLU A N 1
ATOM 1417 C CA . GLU A 1 184 ? -3.530 19.552 9.827 1.00 50.12 184 GLU A CA 1
ATOM 1418 C C . GLU A 1 184 ? -2.633 20.798 9.776 1.00 50.12 184 GLU A C 1
ATOM 1420 O O . GLU A 1 184 ? -1.695 20.895 10.605 1.00 50.12 184 GLU A O 1
#

Mean predicted aligned error: 3.91 Å